Protein AF-A0AAJ7E4J7-F1 (afdb_monomer_lite)

Organism: Papilio xuthus (NCBI:txid66420)

InterPro domains:
  IPR011992 EF-hand domain pair [SSF47473] (7-220)
  IPR057428 EFHB, C-terminal EF-hand domain [PF25325] (150-221)

Sequence (228 aa):
MSTRFLPRFFNEFYLKLKYYDTEKSGWLPREVVYNYCASKLIRFDPSLIEPLLSKWEAFDGSNIDYKFFSHILNYKEAIEYFPRIPDLPPECIDFRTTYSEIMKTDQERDESRMAGIPSGRYFDLDYPITPNFYCKAFRTCLPQESDVQSCITPSIFTLMHVNHRDMYAKREPDVVRKVFKAAGEDFSDEKFNEIWEEAKKYHSQGWVCFETFRTALRKVSDAENSIS

Foldseek 3Di:
DDCCLPPVNLVVLLVVVVVVPPVNPLKDFPVVNQVSCVVSVHHDDCVPVVVVCVQVVQDPPTIGRSVVVSQVSPPVDDPPDDPPDCPDDPVPPPPDDPVRVVPDPPDDPPPPDDPDPPQACVVVDVDDDDPPPDDPCCVQQPGSPDDPCCVVDPDLCSVLSHDPVQQPDFDDLVSLVVSVVSVVDDDDPVRSVQLLQQLLVVDPRRTHGNVSSVVSVVVVVVVVVVVD

Radius of gyration: 34.55 Å; chains: 1; bounding box: 70×51×90 Å

Structure (mmCIF, N/CA/C/O backbone):
data_AF-A0AAJ7E4J7-F1
#
_entry.id   AF-A0AAJ7E4J7-F1
#
loop_
_atom_site.group_PDB
_atom_site.id
_atom_site.type_symbol
_atom_site.label_atom_id
_atom_site.label_alt_id
_atom_site.label_comp_id
_atom_site.label_asym_id
_atom_site.label_entity_id
_atom_site.label_seq_id
_atom_site.pdbx_PDB_ins_code
_atom_site.Cartn_x
_atom_site.Cartn_y
_atom_site.Cartn_z
_atom_site.occupancy
_atom_site.B_iso_or_equiv
_atom_site.auth_seq_id
_atom_site.auth_comp_id
_atom_site.auth_asym_id
_atom_site.auth_atom_id
_atom_site.pdbx_PDB_model_num
ATOM 1 N N . MET A 1 1 ? 33.418 -15.867 -28.263 1.00 51.69 1 MET A N 1
ATOM 2 C CA . MET A 1 1 ? 32.621 -15.084 -27.289 1.00 51.69 1 MET A CA 1
ATOM 3 C C . MET A 1 1 ? 31.825 -14.027 -28.036 1.00 51.69 1 MET A C 1
ATOM 5 O O . MET A 1 1 ? 32.338 -13.495 -29.013 1.00 51.69 1 MET A O 1
ATOM 9 N N . SER A 1 2 ? 30.589 -13.744 -27.621 1.00 57.50 2 SER A N 1
ATOM 10 C CA . SER A 1 2 ? 29.772 -12.687 -28.236 1.00 57.50 2 SER A CA 1
ATOM 11 C C . SER A 1 2 ? 30.431 -11.320 -28.021 1.00 57.50 2 SER A C 1
ATOM 13 O O . SER A 1 2 ? 30.653 -10.913 -26.884 1.00 57.50 2 SER A O 1
ATOM 15 N N . THR A 1 3 ? 30.736 -10.603 -29.102 1.00 6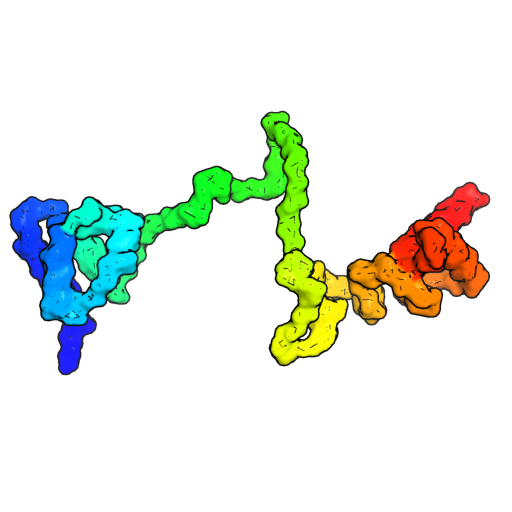4.12 3 THR A N 1
ATOM 16 C CA . THR A 1 3 ? 31.347 -9.261 -29.061 1.00 64.12 3 THR A CA 1
ATOM 17 C C . THR A 1 3 ? 30.364 -8.161 -28.642 1.00 64.12 3 THR A C 1
ATOM 19 O O . THR A 1 3 ? 30.772 -7.020 -28.451 1.00 64.12 3 THR A O 1
ATOM 22 N N . ARG A 1 4 ? 29.077 -8.495 -28.456 1.00 63.06 4 ARG A N 1
ATOM 23 C CA . ARG A 1 4 ? 27.973 -7.556 -28.167 1.00 63.06 4 ARG A CA 1
ATOM 24 C C . ARG A 1 4 ? 28.032 -6.914 -26.778 1.00 63.06 4 ARG A C 1
ATOM 26 O O . ARG A 1 4 ? 27.392 -5.900 -26.555 1.00 63.06 4 ARG A O 1
ATOM 33 N N . PHE A 1 5 ? 28.802 -7.493 -25.860 1.00 65.00 5 PHE A N 1
ATOM 34 C CA . PHE A 1 5 ? 28.983 -6.982 -24.495 1.00 65.00 5 PHE A CA 1
ATOM 35 C C . PHE A 1 5 ? 30.297 -6.203 -24.326 1.00 65.00 5 PHE A C 1
ATOM 37 O O . PHE A 1 5 ? 30.641 -5.750 -23.228 1.00 65.00 5 PHE A O 1
ATOM 44 N N . LEU A 1 6 ? 31.076 -6.065 -25.408 1.00 73.69 6 LEU A N 1
ATOM 45 C CA . LEU A 1 6 ? 32.323 -5.315 -25.367 1.00 73.69 6 LEU A CA 1
ATOM 46 C C . LEU A 1 6 ? 32.021 -3.813 -25.282 1.00 73.69 6 LEU A C 1
ATOM 48 O O . LEU A 1 6 ? 31.150 -3.334 -26.003 1.00 73.69 6 LEU A O 1
ATOM 52 N N . PRO A 1 7 ? 32.781 -3.036 -24.487 1.00 68.38 7 PRO A N 1
ATOM 53 C CA . PRO A 1 7 ? 32.611 -1.581 -24.406 1.00 68.38 7 PRO A CA 1
ATOM 54 C C . PRO A 1 7 ? 32.647 -0.878 -25.773 1.00 68.38 7 PRO A C 1
ATOM 56 O O . PRO A 1 7 ? 31.967 0.116 -25.988 1.00 68.38 7 PRO A O 1
ATOM 59 N N . ARG A 1 8 ? 33.423 -1.419 -26.724 1.00 80.94 8 ARG A N 1
ATOM 60 C CA . ARG A 1 8 ? 33.549 -0.864 -28.079 1.00 80.94 8 ARG A CA 1
ATOM 61 C C . ARG A 1 8 ? 32.286 -1.021 -28.924 1.00 80.94 8 ARG A C 1
ATOM 63 O O . ARG A 1 8 ? 32.097 -0.236 -29.843 1.00 80.94 8 ARG A O 1
ATOM 70 N N . PHE A 1 9 ? 31.425 -1.988 -28.604 1.00 85.62 9 PHE A N 1
ATOM 71 C CA . PHE A 1 9 ? 30.220 -2.266 -29.380 1.00 85.62 9 PHE A CA 1
ATOM 72 C C . PHE A 1 9 ? 29.287 -1.053 -29.437 1.00 85.62 9 PHE A C 1
ATOM 74 O O . PHE A 1 9 ? 28.861 -0.684 -30.525 1.00 85.62 9 PHE A O 1
ATOM 81 N N . PHE A 1 10 ? 29.017 -0.405 -28.300 1.00 83.88 10 PHE A N 1
ATOM 82 C CA . PHE A 1 10 ? 28.111 0.748 -28.236 1.00 83.88 10 PHE A CA 1
ATOM 83 C C . PHE A 1 10 ? 28.682 1.976 -28.956 1.00 83.88 10 PHE A C 1
ATOM 85 O O . PHE A 1 10 ? 27.964 2.632 -29.706 1.00 83.88 10 PHE A O 1
ATOM 92 N N . ASN A 1 11 ? 29.992 2.218 -28.839 1.00 85.69 11 ASN A N 1
ATOM 93 C CA . ASN A 1 11 ? 30.661 3.286 -29.587 1.00 85.69 11 ASN A CA 1
ATOM 94 C C . ASN A 1 11 ? 30.616 3.042 -31.102 1.00 85.69 11 ASN A C 1
ATOM 96 O O . ASN A 1 11 ? 30.287 3.946 -31.864 1.00 85.69 11 ASN A O 1
ATOM 100 N N . GLU A 1 12 ? 30.904 1.822 -31.559 1.00 87.69 12 GLU A N 1
ATOM 101 C CA . GLU A 1 12 ? 30.792 1.461 -32.978 1.00 87.69 12 GLU A CA 1
ATOM 102 C C . GLU A 1 12 ? 29.341 1.515 -33.474 1.00 87.69 12 GLU A C 1
ATOM 104 O O . GLU A 1 12 ? 29.084 1.903 -34.615 1.00 87.69 12 GLU A O 1
ATOM 109 N N . PHE A 1 13 ? 28.387 1.136 -32.623 1.00 88.50 13 PHE A N 1
ATOM 110 C CA . PHE A 1 13 ? 26.959 1.206 -32.902 1.00 88.50 13 PHE A CA 1
ATOM 111 C C . PHE A 1 13 ? 26.512 2.655 -33.122 1.00 88.50 13 PHE A C 1
ATOM 113 O O . PHE A 1 13 ? 25.936 2.951 -34.169 1.00 88.50 13 PHE A O 1
ATOM 120 N N . TYR A 1 14 ? 26.866 3.557 -32.206 1.00 89.25 14 TYR A N 1
ATOM 121 C CA . TYR A 1 14 ? 26.593 4.988 -32.316 1.00 89.25 14 TYR A CA 1
ATOM 122 C C . TYR A 1 14 ? 27.276 5.622 -33.536 1.00 89.25 14 TYR A C 1
ATOM 124 O O . TYR A 1 14 ? 26.628 6.332 -34.301 1.00 89.25 14 TYR A O 1
ATOM 132 N N . LEU A 1 15 ? 28.559 5.326 -33.783 1.00 89.31 15 LEU A N 1
ATOM 133 C CA . LEU A 1 15 ? 29.288 5.862 -34.941 1.00 89.31 15 LEU A CA 1
ATOM 134 C C . LEU A 1 15 ? 28.664 5.438 -36.275 1.00 89.31 15 LEU A C 1
ATOM 136 O O . LEU A 1 15 ? 28.657 6.222 -37.223 1.00 89.31 15 LEU A O 1
ATOM 140 N N . LYS A 1 16 ? 28.126 4.217 -36.356 1.0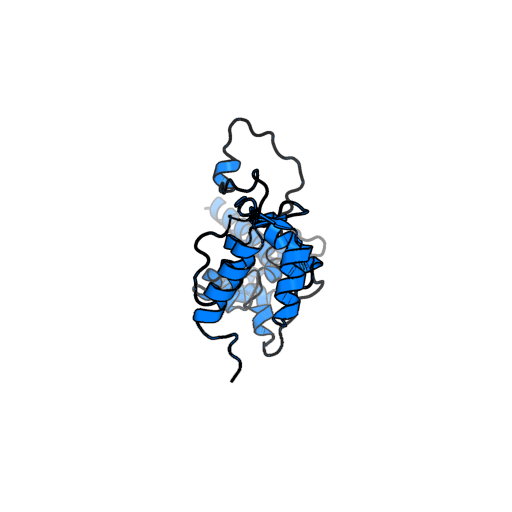0 89.81 16 LYS A N 1
ATOM 141 C CA . LYS A 1 16 ? 27.418 3.753 -37.553 1.00 89.81 16 LYS A CA 1
ATOM 142 C C . LYS A 1 16 ? 26.058 4.416 -37.727 1.00 89.81 16 LYS A C 1
ATOM 144 O O . LYS A 1 16 ? 25.727 4.758 -38.854 1.00 89.81 16 LYS A O 1
ATOM 149 N N . LEU A 1 17 ? 25.300 4.642 -36.654 1.00 88.81 17 LEU A N 1
ATOM 150 C CA . LEU A 1 17 ? 24.065 5.430 -36.736 1.00 88.81 17 LEU A CA 1
ATOM 151 C C . LEU A 1 17 ? 24.366 6.867 -37.176 1.00 88.81 17 LEU A C 1
ATOM 153 O O . LEU A 1 17 ? 23.776 7.351 -38.134 1.00 88.81 17 LEU A O 1
ATOM 157 N N . LYS A 1 18 ? 25.399 7.485 -36.602 1.00 90.31 18 LYS A N 1
ATOM 158 C CA . LYS A 1 18 ? 25.888 8.804 -37.016 1.00 90.31 18 LYS A CA 1
ATOM 159 C C . LYS A 1 18 ? 26.319 8.866 -38.488 1.00 90.31 18 LYS A C 1
ATOM 161 O O . LYS A 1 18 ? 26.228 9.921 -39.099 1.00 90.31 18 LYS A O 1
ATOM 166 N N . TYR A 1 19 ? 26.798 7.764 -39.066 1.00 90.00 19 TYR A N 1
ATOM 167 C CA . TYR A 1 19 ? 27.130 7.703 -40.493 1.00 90.00 19 TYR A CA 1
ATOM 168 C C . TYR A 1 19 ? 25.885 7.747 -41.394 1.00 90.00 19 TYR A C 1
ATOM 170 O O . TYR A 1 19 ? 25.944 8.330 -42.472 1.00 90.00 19 TYR A O 1
ATOM 178 N N . TYR A 1 20 ? 24.768 7.156 -40.957 1.00 87.25 20 TYR A N 1
ATOM 179 C CA . TYR A 1 20 ? 23.497 7.234 -41.685 1.00 87.25 20 TYR A CA 1
ATOM 180 C C . TYR A 1 20 ? 22.844 8.620 -41.596 1.00 87.25 20 TYR A C 1
ATOM 182 O O . TYR A 1 20 ? 22.039 8.964 -42.455 1.00 87.25 20 TYR A O 1
ATOM 190 N N . ASP A 1 21 ? 23.211 9.423 -40.595 1.00 89.06 21 ASP A N 1
ATOM 191 C CA . ASP A 1 21 ? 22.760 10.806 -40.434 1.00 89.06 21 ASP A CA 1
ATOM 192 C C . ASP A 1 21 ? 23.606 11.754 -41.303 1.00 89.06 21 ASP A C 1
ATOM 194 O O . ASP A 1 21 ? 24.522 12.438 -40.836 1.00 89.06 21 ASP A O 1
ATOM 198 N N . THR A 1 22 ? 23.317 11.777 -42.607 1.00 85.50 22 THR A N 1
ATOM 199 C CA . THR A 1 22 ? 24.002 12.655 -43.572 1.00 85.50 22 THR A CA 1
ATOM 200 C C . THR A 1 22 ? 23.732 14.136 -43.317 1.00 85.50 22 THR A C 1
ATOM 202 O O . THR A 1 22 ? 24.575 14.979 -43.627 1.00 85.50 22 THR A O 1
ATOM 205 N N . GLU A 1 23 ? 22.574 14.450 -42.738 1.00 84.81 23 GLU A N 1
ATOM 206 C CA . GLU A 1 23 ? 22.099 15.813 -42.479 1.00 84.81 23 GLU A CA 1
ATOM 207 C C . GLU A 1 23 ? 22.571 16.357 -41.122 1.00 84.81 23 GLU A C 1
ATOM 209 O O . GLU A 1 23 ? 22.474 17.558 -40.875 1.00 84.81 23 GLU A O 1
ATOM 214 N N . LYS A 1 24 ? 23.147 15.498 -40.266 1.00 82.56 24 LYS A N 1
ATOM 215 C CA . LYS A 1 24 ? 23.562 15.810 -38.887 1.00 82.56 24 LYS A CA 1
ATOM 216 C C . LYS A 1 24 ? 22.417 16.374 -38.046 1.00 82.56 24 LYS A C 1
ATOM 218 O O . LYS A 1 24 ? 22.640 17.224 -37.183 1.00 82.56 24 LYS A O 1
ATOM 223 N N . SER A 1 25 ? 21.203 15.910 -38.312 1.00 82.50 25 SER A N 1
ATOM 224 C CA . SER A 1 25 ? 20.002 16.367 -37.617 1.00 82.50 25 SER A CA 1
ATOM 225 C C . SER A 1 25 ? 19.941 15.837 -36.181 1.00 82.50 25 SER A C 1
ATOM 227 O O . SER A 1 25 ? 19.293 16.447 -35.335 1.00 82.50 25 SER A O 1
ATOM 229 N N . GLY A 1 26 ? 20.636 14.728 -35.884 1.00 85.44 26 GLY A N 1
ATOM 230 C CA . GLY A 1 26 ? 20.493 14.000 -34.619 1.00 85.44 26 GLY A CA 1
ATOM 231 C C . GLY A 1 26 ? 19.335 12.994 -34.621 1.00 85.44 26 GLY A C 1
ATOM 232 O O . GLY A 1 26 ? 19.192 12.225 -33.673 1.00 85.44 26 GLY A O 1
ATOM 233 N N . TRP A 1 27 ? 18.561 12.938 -35.706 1.00 91.12 27 TRP A N 1
ATOM 234 C CA . TRP A 1 27 ? 17.367 12.114 -35.843 1.00 91.12 27 TRP A CA 1
ATOM 235 C C . TRP A 1 27 ? 17.500 11.167 -37.031 1.00 91.12 27 TRP A C 1
ATOM 237 O O . TRP A 1 27 ? 18.041 11.526 -38.075 1.00 91.12 27 TRP A O 1
ATOM 247 N N . LEU A 1 28 ? 17.003 9.940 -36.882 1.00 92.19 28 LEU A N 1
ATOM 248 C CA . LEU A 1 28 ? 16.993 8.949 -37.957 1.00 92.19 28 LEU A CA 1
ATOM 249 C C . LEU A 1 28 ? 15.613 8.312 -38.115 1.00 92.19 28 LEU A C 1
ATOM 251 O O . LEU A 1 28 ? 14.959 8.053 -37.104 1.00 92.19 28 LEU A O 1
ATOM 255 N N . PRO A 1 29 ? 15.195 7.969 -39.347 1.00 92.69 29 PRO A N 1
ATOM 256 C CA . PRO A 1 29 ? 13.962 7.221 -39.566 1.00 92.69 29 PRO A CA 1
ATOM 257 C C . PRO A 1 29 ? 13.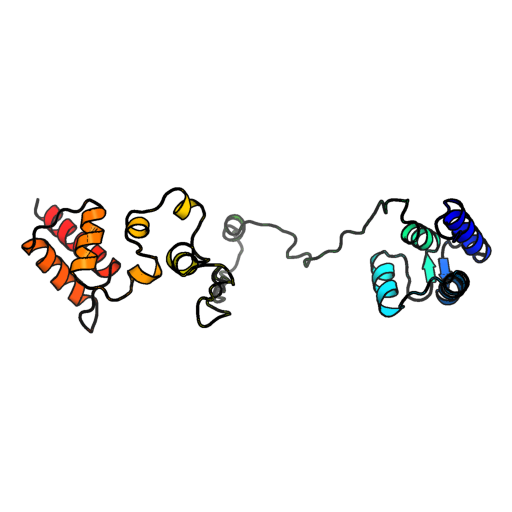973 5.894 -38.805 1.00 92.69 29 PRO A C 1
ATOM 259 O O . PRO A 1 29 ? 14.987 5.177 -38.793 1.00 92.69 29 PRO A O 1
ATOM 262 N N . ARG A 1 30 ? 12.842 5.538 -38.186 1.00 90.00 30 ARG A N 1
ATOM 263 C CA . ARG A 1 30 ? 12.734 4.330 -37.350 1.00 90.00 30 ARG A CA 1
ATOM 264 C C . ARG A 1 30 ? 13.106 3.051 -38.098 1.00 90.00 30 ARG A C 1
ATOM 266 O O . ARG A 1 30 ? 13.717 2.153 -37.524 1.00 90.00 30 ARG A O 1
ATOM 273 N N . GLU A 1 31 ? 12.812 2.981 -39.393 1.00 90.31 31 GLU A N 1
ATOM 274 C CA . GLU A 1 31 ? 13.088 1.827 -40.243 1.00 90.31 31 GLU A CA 1
ATOM 275 C C . GLU A 1 31 ? 14.597 1.597 -40.359 1.00 90.31 31 GLU A C 1
ATOM 277 O O . GLU A 1 31 ? 15.063 0.462 -40.270 1.00 90.31 31 GLU A O 1
ATOM 282 N N . VAL A 1 32 ? 15.383 2.669 -40.495 1.00 90.69 32 VAL A N 1
ATOM 283 C CA . VAL A 1 32 ? 16.849 2.599 -40.585 1.00 90.69 32 VAL A CA 1
ATOM 284 C C . VAL A 1 32 ? 17.436 2.101 -39.265 1.00 90.69 32 VAL A C 1
ATOM 286 O O . VAL A 1 32 ? 18.271 1.190 -39.260 1.00 90.69 32 VAL A O 1
ATOM 289 N N . VAL A 1 33 ? 16.959 2.644 -38.141 1.00 89.56 33 VAL A N 1
ATOM 290 C CA . VAL A 1 33 ? 17.415 2.257 -36.798 1.00 89.56 33 VAL A CA 1
ATOM 291 C C . VAL A 1 33 ? 17.058 0.799 -36.502 1.00 89.56 33 VAL A C 1
ATOM 293 O O . VAL A 1 33 ? 17.927 0.028 -36.088 1.00 89.56 33 VAL A O 1
ATOM 296 N N . TYR A 1 34 ? 15.820 0.377 -36.765 1.00 90.12 34 TYR A N 1
ATOM 297 C CA . TYR A 1 34 ? 15.367 -0.993 -36.513 1.00 90.12 34 TYR A CA 1
ATOM 298 C C . TYR A 1 34 ? 16.018 -2.016 -37.441 1.00 90.12 34 TYR A C 1
ATOM 300 O O . TYR A 1 34 ? 16.438 -3.073 -36.966 1.00 90.12 34 TYR A O 1
ATOM 308 N N . ASN A 1 35 ? 16.206 -1.701 -38.725 1.00 90.31 35 ASN A N 1
ATOM 309 C CA . ASN A 1 35 ? 16.943 -2.570 -39.646 1.00 90.31 35 ASN A CA 1
ATOM 310 C C . ASN A 1 35 ? 18.399 -2.747 -39.199 1.00 90.31 35 ASN A C 1
ATOM 312 O O . ASN A 1 35 ? 18.941 -3.858 -39.223 1.00 90.31 35 ASN A O 1
ATOM 316 N N . TYR A 1 36 ? 19.034 -1.672 -38.723 1.00 89.56 36 TYR A N 1
ATOM 317 C CA . TYR A 1 36 ? 20.385 -1.756 -38.184 1.00 89.56 36 TYR A CA 1
ATOM 318 C C . TYR A 1 36 ? 20.439 -2.574 -36.884 1.00 89.56 36 TYR A C 1
ATOM 320 O O . TYR A 1 36 ? 21.316 -3.432 -36.740 1.00 89.56 36 TYR A O 1
ATOM 328 N N . CYS A 1 37 ? 19.473 -2.406 -35.979 1.00 88.94 37 CYS A N 1
ATOM 329 C CA . CYS A 1 37 ? 19.335 -3.241 -34.782 1.00 88.94 37 CYS A CA 1
ATOM 330 C C . CYS A 1 37 ? 19.159 -4.723 -35.140 1.00 88.94 37 CYS A C 1
ATOM 332 O O . CYS A 1 37 ? 19.875 -5.578 -34.608 1.00 88.94 37 CYS A O 1
ATOM 334 N N . ALA A 1 38 ? 18.301 -5.028 -36.118 1.00 88.25 38 ALA A N 1
ATOM 335 C CA . ALA A 1 38 ? 18.073 -6.382 -36.608 1.00 88.25 38 ALA A CA 1
ATOM 336 C C . ALA A 1 38 ? 19.355 -7.007 -37.185 1.00 88.25 38 ALA A C 1
ATOM 338 O O . ALA A 1 38 ? 19.644 -8.171 -36.899 1.00 88.25 38 ALA A O 1
ATOM 339 N N . SER A 1 39 ? 20.184 -6.226 -37.896 1.00 87.94 39 SER A N 1
ATOM 340 C CA . SER A 1 39 ? 21.504 -6.669 -38.385 1.00 87.94 39 SER A CA 1
ATOM 341 C C . SER A 1 39 ? 22.461 -7.072 -37.252 1.00 87.94 39 SER A C 1
ATOM 343 O O . SER A 1 39 ? 23.337 -7.920 -37.427 1.00 87.94 39 SER A O 1
ATOM 345 N N . LYS A 1 40 ? 22.279 -6.487 -36.061 1.00 84.88 40 LYS A N 1
ATOM 346 C CA . LYS A 1 40 ? 23.024 -6.807 -34.836 1.00 84.88 40 LYS A CA 1
ATOM 347 C C . LYS A 1 40 ? 22.335 -7.855 -33.963 1.00 84.88 40 LYS A C 1
ATOM 349 O O . LYS A 1 40 ? 22.842 -8.157 -32.882 1.00 84.88 40 LYS A O 1
ATOM 354 N N . LEU A 1 41 ? 21.251 -8.459 -34.459 1.00 84.50 41 LEU A N 1
ATOM 355 C CA . LEU A 1 41 ? 20.411 -9.430 -33.755 1.00 84.50 41 LEU A CA 1
ATOM 356 C C . LEU A 1 41 ? 19.768 -8.853 -32.488 1.00 84.50 41 LEU A C 1
ATOM 358 O O . LEU A 1 41 ? 19.540 -9.572 -31.518 1.00 84.50 41 LEU A O 1
ATOM 362 N N . ILE A 1 42 ? 19.471 -7.555 -32.515 1.00 85.31 42 ILE A N 1
ATOM 363 C CA . ILE A 1 42 ? 18.682 -6.862 -31.505 1.00 85.31 42 ILE A CA 1
ATOM 364 C C . ILE A 1 42 ? 17.290 -6.655 -32.104 1.00 85.31 42 ILE A C 1
ATOM 366 O O . ILE A 1 42 ? 17.146 -5.999 -33.135 1.00 85.31 42 ILE A O 1
ATOM 370 N N . ARG A 1 43 ? 16.274 -7.267 -31.496 1.00 84.62 43 ARG A N 1
ATOM 371 C CA . ARG A 1 43 ? 14.880 -7.162 -31.935 1.00 84.62 43 ARG A CA 1
ATOM 372 C C . ARG A 1 43 ? 14.068 -6.503 -30.834 1.00 84.62 43 ARG A C 1
ATOM 374 O O . ARG A 1 43 ? 14.172 -6.910 -29.681 1.00 84.62 43 ARG A O 1
ATOM 381 N N . PHE A 1 44 ? 13.265 -5.525 -31.219 1.00 82.19 44 PHE A N 1
ATOM 382 C CA . PHE A 1 44 ? 12.316 -4.855 -30.344 1.00 82.19 44 PHE A CA 1
ATOM 383 C C . PHE A 1 44 ? 10.913 -5.128 -30.851 1.00 82.19 44 PHE A C 1
ATOM 385 O O . PHE A 1 44 ? 10.714 -5.287 -32.055 1.00 82.19 44 PHE A O 1
ATOM 392 N N . ASP A 1 45 ? 9.965 -5.167 -29.926 1.00 86.75 45 ASP A N 1
ATOM 393 C CA . ASP A 1 45 ? 8.559 -5.058 -30.269 1.00 86.75 45 ASP A CA 1
ATOM 394 C C . ASP A 1 45 ? 8.209 -3.563 -30.386 1.00 86.75 45 ASP A C 1
ATOM 396 O O . ASP A 1 45 ? 8.327 -2.849 -29.378 1.00 86.75 45 ASP A O 1
ATOM 400 N N . PRO A 1 46 ? 7.833 -3.055 -31.579 1.00 86.19 46 PRO A N 1
ATOM 401 C CA . PRO A 1 46 ? 7.475 -1.651 -31.766 1.00 86.19 46 PRO A CA 1
ATOM 402 C C . PRO A 1 46 ? 6.395 -1.186 -30.786 1.00 86.19 46 PRO A C 1
ATOM 404 O O . PRO A 1 46 ? 6.498 -0.086 -30.249 1.00 86.19 46 PRO A O 1
ATOM 407 N N . SER A 1 47 ? 5.427 -2.050 -30.447 1.00 88.50 47 SER A N 1
ATOM 408 C CA . SER A 1 47 ? 4.335 -1.686 -29.537 1.00 88.50 47 SER A CA 1
ATOM 409 C C . SER A 1 47 ? 4.793 -1.406 -28.105 1.00 88.50 47 SER A C 1
ATOM 411 O O . SER A 1 47 ? 4.064 -0.768 -27.351 1.00 88.50 47 SER A O 1
ATOM 413 N N . LEU A 1 48 ? 5.975 -1.890 -27.711 1.00 86.38 48 LEU A N 1
ATOM 414 C CA . LEU A 1 48 ? 6.536 -1.671 -26.376 1.00 86.38 48 LEU A CA 1
ATOM 415 C C . LEU A 1 48 ? 7.534 -0.513 -26.355 1.00 86.38 48 LEU A C 1
ATOM 417 O O . LEU A 1 48 ? 7.553 0.259 -25.398 1.00 86.38 48 LEU A O 1
ATOM 421 N N . ILE A 1 49 ? 8.369 -0.389 -27.391 1.00 87.50 49 ILE A N 1
ATOM 422 C CA . ILE A 1 49 ? 9.455 0.598 -27.406 1.00 87.50 49 ILE A CA 1
ATOM 423 C C . ILE A 1 49 ? 8.993 1.980 -27.887 1.00 87.50 49 ILE A C 1
ATOM 425 O O . ILE A 1 49 ? 9.457 2.983 -27.352 1.00 87.50 49 ILE A O 1
ATOM 429 N N . GLU A 1 50 ? 8.065 2.063 -28.847 1.00 88.88 50 GLU A N 1
ATOM 430 C CA . GLU A 1 50 ? 7.608 3.344 -29.409 1.00 88.88 50 GLU A CA 1
ATOM 431 C C . GLU A 1 50 ? 6.875 4.228 -28.378 1.00 88.88 50 GLU A C 1
ATOM 433 O O . GLU A 1 50 ? 7.237 5.403 -28.268 1.00 88.88 50 GLU A O 1
ATOM 438 N N . PRO A 1 51 ? 5.931 3.720 -27.549 1.00 88.69 51 PRO A N 1
ATOM 439 C CA . PRO A 1 51 ? 5.289 4.538 -26.511 1.00 88.69 51 PRO A CA 1
ATOM 440 C C . PRO A 1 51 ? 6.290 5.063 -25.482 1.00 88.69 51 PRO A C 1
ATOM 442 O O . PRO A 1 51 ? 6.137 6.147 -24.922 1.00 88.69 51 PRO A O 1
ATOM 445 N N . LEU A 1 52 ? 7.328 4.269 -25.236 1.00 85.88 52 LEU A N 1
ATOM 446 C CA . LEU A 1 52 ? 8.336 4.539 -24.237 1.00 85.88 52 LEU A CA 1
ATOM 447 C C . LEU A 1 52 ? 9.314 5.622 -24.728 1.00 85.88 52 LEU A C 1
ATOM 449 O O . LEU A 1 52 ? 9.584 6.574 -24.001 1.00 85.88 52 LEU A O 1
ATOM 453 N N . LEU A 1 53 ? 9.752 5.544 -25.990 1.00 86.75 53 LEU A N 1
ATOM 454 C CA . LEU A 1 53 ? 10.542 6.597 -26.637 1.00 86.75 53 LEU A CA 1
ATOM 455 C C . LEU A 1 53 ? 9.745 7.893 -26.829 1.00 86.75 53 LEU A C 1
ATOM 457 O O . LEU A 1 53 ? 10.304 8.972 -26.656 1.00 86.75 53 LEU A O 1
ATOM 461 N N . SER A 1 54 ? 8.447 7.797 -27.137 1.00 88.19 54 SER A N 1
ATOM 462 C CA . SER A 1 54 ? 7.563 8.965 -27.247 1.00 88.19 54 SER A CA 1
ATOM 463 C C . SER A 1 54 ? 7.465 9.712 -25.915 1.00 88.19 54 SER A C 1
ATOM 465 O O . SER A 1 54 ? 7.595 10.933 -25.876 1.00 88.19 54 SER A O 1
ATOM 467 N N . LYS A 1 55 ? 7.343 8.981 -24.800 1.00 84.31 55 LYS A N 1
ATOM 468 C CA . LYS A 1 55 ? 7.325 9.562 -23.450 1.00 84.31 55 LYS A CA 1
ATOM 469 C C . LYS A 1 55 ? 8.648 10.218 -23.046 1.00 84.31 55 LYS A C 1
ATOM 471 O O . LYS A 1 55 ? 8.662 11.078 -22.173 1.00 84.31 55 LYS A O 1
ATOM 476 N N . TRP A 1 56 ? 9.750 9.788 -23.651 1.00 83.19 56 TRP A N 1
ATOM 477 C CA . TRP A 1 56 ? 11.082 10.351 -23.447 1.00 83.19 56 TRP A CA 1
ATOM 478 C C . TRP A 1 56 ? 11.439 11.461 -24.435 1.00 83.19 56 TRP A C 1
ATOM 480 O O . TRP A 1 56 ? 12.593 11.872 -24.465 1.00 83.19 56 TRP A O 1
ATOM 490 N N . GLU A 1 57 ? 10.479 11.920 -25.245 1.00 85.06 57 GLU A N 1
ATOM 491 C CA . GLU A 1 57 ? 10.701 12.927 -26.292 1.00 85.06 57 GLU A CA 1
ATOM 492 C C . GLU A 1 57 ? 11.798 12.513 -27.295 1.00 85.06 57 GLU A C 1
ATOM 494 O O . GLU A 1 57 ? 12.369 13.340 -27.994 1.00 85.06 57 GLU A O 1
ATOM 499 N N . ALA A 1 58 ? 12.082 11.209 -27.392 1.00 86.19 58 ALA A N 1
ATOM 500 C CA . ALA A 1 58 ? 13.109 10.627 -28.255 1.00 86.19 58 ALA A CA 1
ATOM 501 C C . ALA A 1 58 ? 12.521 9.992 -29.526 1.00 86.19 58 ALA A C 1
ATOM 503 O O . ALA A 1 58 ? 13.234 9.332 -30.287 1.00 86.19 58 ALA A O 1
ATOM 504 N N . PHE A 1 59 ? 11.211 10.151 -29.739 1.00 89.19 59 PHE A N 1
ATOM 505 C CA . PHE A 1 59 ? 10.494 9.656 -30.906 1.00 89.19 59 PHE A CA 1
ATOM 506 C C . PHE A 1 59 ? 9.362 10.602 -31.305 1.00 89.19 59 PHE A C 1
ATOM 508 O O . PHE A 1 59 ? 8.439 10.835 -30.526 1.00 89.19 59 PHE A O 1
ATOM 515 N N . ASP A 1 60 ? 9.418 11.077 -32.547 1.00 85.12 60 ASP A N 1
ATOM 516 C CA . ASP A 1 60 ? 8.458 12.017 -33.146 1.00 85.12 60 ASP A CA 1
ATOM 517 C C . ASP A 1 60 ? 7.442 11.297 -34.062 1.00 85.12 60 ASP A C 1
ATOM 519 O O . ASP A 1 60 ? 7.006 11.793 -35.097 1.00 85.12 60 ASP A O 1
ATOM 523 N N . GLY A 1 61 ? 7.151 10.022 -33.780 1.00 84.06 61 GLY A N 1
ATOM 524 C CA . GLY A 1 61 ? 6.256 9.183 -34.593 1.00 84.06 61 GLY A CA 1
ATOM 525 C C . GLY A 1 61 ? 6.874 8.623 -35.883 1.00 84.06 61 GLY A C 1
ATOM 526 O O . GLY A 1 61 ? 6.467 7.555 -36.338 1.00 84.06 61 GLY A O 1
ATOM 527 N N . SER A 1 62 ? 7.876 9.297 -36.456 1.00 88.81 62 SER A N 1
ATOM 528 C CA . SER A 1 62 ? 8.595 8.838 -37.664 1.00 88.81 62 SER A CA 1
ATOM 529 C C . SER A 1 62 ? 10.099 8.680 -37.443 1.00 88.81 62 SER A C 1
ATOM 531 O O . SER A 1 62 ? 10.702 7.705 -37.900 1.00 88.81 62 SER A O 1
ATOM 533 N N . ASN A 1 63 ? 10.701 9.611 -36.702 1.00 91.81 63 ASN A N 1
ATOM 534 C CA . ASN A 1 63 ? 12.139 9.655 -36.467 1.00 91.81 63 ASN A CA 1
ATOM 535 C C . ASN A 1 63 ? 12.472 9.394 -34.997 1.00 91.81 63 ASN A C 1
ATOM 537 O O . ASN A 1 63 ? 11.721 9.783 -34.104 1.00 91.81 63 ASN A O 1
ATOM 541 N N . ILE A 1 64 ? 13.617 8.756 -34.762 1.00 90.56 64 ILE A N 1
ATOM 542 C CA . ILE A 1 64 ? 14.164 8.409 -33.449 1.00 90.56 64 ILE A CA 1
ATOM 543 C C . ILE A 1 64 ? 15.444 9.218 -33.213 1.00 90.56 64 ILE A C 1
ATOM 545 O O . ILE A 1 64 ? 16.307 9.274 -34.096 1.00 90.56 64 ILE A O 1
ATOM 549 N N . ASP A 1 65 ? 15.601 9.776 -32.011 1.00 91.19 65 ASP A N 1
ATOM 550 C CA . ASP A 1 65 ? 16.885 10.308 -31.545 1.00 91.19 65 ASP A CA 1
ATOM 551 C C . ASP A 1 65 ? 17.853 9.138 -31.324 1.00 91.19 65 ASP A C 1
ATOM 553 O O . ASP A 1 65 ? 17.763 8.372 -30.356 1.00 91.19 65 ASP A O 1
ATOM 557 N N . TYR A 1 66 ? 18.802 8.982 -32.246 1.00 89.69 66 TYR A N 1
ATOM 558 C CA . TYR A 1 66 ? 19.729 7.857 -32.219 1.00 89.69 66 TYR A CA 1
ATOM 559 C C . TYR A 1 66 ? 20.788 7.976 -31.121 1.00 89.69 66 TYR A C 1
ATOM 561 O O . TYR A 1 66 ? 21.350 6.955 -30.712 1.00 89.69 66 TYR A O 1
ATOM 569 N N . LYS A 1 67 ? 21.086 9.192 -30.645 1.00 88.56 67 LYS A N 1
ATOM 570 C CA . LYS A 1 67 ? 22.038 9.406 -29.556 1.00 88.56 67 LYS A CA 1
ATOM 571 C C . LYS A 1 67 ? 21.420 8.892 -28.267 1.00 88.56 67 LYS A C 1
ATOM 573 O O . LYS A 1 67 ? 22.006 8.015 -27.629 1.00 88.56 67 LYS A O 1
ATOM 578 N N . PHE A 1 68 ? 20.216 9.356 -27.939 1.00 87.88 68 PHE A N 1
ATOM 579 C CA . PHE A 1 68 ? 19.490 8.886 -26.763 1.00 87.88 68 PHE A CA 1
ATOM 580 C C . PHE A 1 68 ? 19.186 7.384 -26.846 1.00 87.88 68 PHE A C 1
ATOM 582 O O . PHE A 1 68 ? 19.448 6.643 -25.899 1.00 87.88 68 PHE A O 1
ATOM 589 N N . PHE A 1 69 ? 18.766 6.895 -28.017 1.00 88.50 69 PHE A N 1
ATOM 590 C CA . PHE A 1 69 ? 18.549 5.466 -28.251 1.00 88.50 69 PHE A CA 1
ATOM 591 C C . PHE A 1 69 ? 19.811 4.624 -28.002 1.00 88.50 69 PHE A C 1
ATOM 593 O O . PHE A 1 69 ? 19.742 3.565 -27.380 1.00 88.50 69 PHE A O 1
ATOM 600 N N . SER A 1 70 ? 20.986 5.095 -28.435 1.00 88.25 70 SER A N 1
ATOM 601 C CA . SER A 1 70 ? 22.248 4.390 -28.182 1.00 88.25 70 SER A CA 1
ATOM 602 C C . SER A 1 70 ? 22.627 4.349 -26.697 1.00 88.25 70 SER A C 1
ATOM 604 O O . SER A 1 70 ? 23.136 3.323 -26.241 1.00 88.25 70 SER A O 1
ATOM 606 N N . HIS A 1 71 ? 22.314 5.407 -25.939 1.00 87.06 71 HIS A N 1
ATOM 607 C CA . HIS A 1 71 ? 22.502 5.444 -24.488 1.00 87.06 71 HIS A CA 1
ATOM 608 C C . HIS A 1 71 ? 21.559 4.472 -23.765 1.00 87.06 71 HIS A C 1
ATOM 610 O O . HIS A 1 71 ? 22.020 3.732 -22.904 1.00 87.06 71 HIS A O 1
ATOM 616 N N . ILE A 1 72 ? 20.280 4.379 -24.163 1.00 85.31 72 ILE A N 1
ATOM 617 C CA . ILE A 1 72 ? 19.321 3.413 -23.584 1.00 85.31 72 ILE A CA 1
ATOM 618 C C . ILE A 1 72 ? 19.817 1.969 -23.724 1.00 85.31 72 ILE A C 1
ATOM 620 O O . ILE A 1 72 ? 19.654 1.151 -22.820 1.00 85.31 72 ILE A O 1
ATOM 624 N N . LEU A 1 73 ? 20.422 1.632 -24.865 1.00 84.62 73 LEU A N 1
ATOM 625 C CA . LEU A 1 73 ? 20.954 0.288 -25.095 1.00 84.62 73 LEU A CA 1
ATOM 626 C C . LEU A 1 73 ? 22.230 0.008 -24.298 1.00 84.62 73 LEU A C 1
ATOM 628 O O . LEU A 1 73 ? 22.556 -1.158 -24.045 1.00 84.62 73 LEU A O 1
ATOM 632 N N . ASN A 1 74 ? 22.961 1.051 -23.911 1.00 86.12 74 ASN A N 1
ATOM 633 C CA . ASN A 1 74 ? 24.208 0.928 -23.182 1.00 86.12 74 ASN A CA 1
ATOM 634 C C . ASN A 1 74 ? 23.958 0.740 -21.681 1.00 86.12 74 ASN A C 1
ATOM 636 O O . ASN A 1 74 ? 24.017 1.676 -20.896 1.00 86.12 74 ASN A O 1
ATOM 640 N N . TYR A 1 75 ? 23.790 -0.512 -21.261 1.00 79.56 75 TYR A N 1
ATOM 641 C CA . TYR A 1 75 ? 23.592 -0.890 -19.854 1.00 79.56 75 TYR A CA 1
ATOM 642 C C . TYR A 1 75 ? 24.717 -0.467 -18.886 1.00 79.56 75 TYR A C 1
ATOM 644 O O . TYR A 1 75 ? 24.576 -0.644 -17.677 1.00 79.56 75 TYR A O 1
ATOM 652 N N . LYS A 1 76 ? 25.871 -0.005 -19.391 1.00 80.25 76 LYS A N 1
ATOM 653 C CA . LYS A 1 76 ? 26.989 0.464 -18.556 1.00 80.25 76 LYS A CA 1
ATOM 654 C C . LYS A 1 76 ? 26.863 1.927 -18.167 1.00 80.25 76 LYS A C 1
ATOM 656 O O . LYS A 1 76 ? 27.484 2.335 -17.190 1.00 80.25 76 LYS A O 1
ATOM 661 N N . GLU A 1 77 ? 26.127 2.702 -18.949 1.00 79.69 77 GLU A N 1
ATOM 662 C CA . GLU A 1 77 ? 25.883 4.107 -18.672 1.00 79.69 77 GLU A CA 1
ATOM 663 C C . GLU A 1 77 ? 24.561 4.229 -17.923 1.00 79.69 77 GLU A C 1
ATOM 665 O O . GLU A 1 77 ? 23.561 3.603 -18.274 1.00 79.69 77 GLU A O 1
ATOM 670 N N . ALA A 1 78 ? 24.572 5.007 -16.845 1.00 74.00 78 ALA A N 1
ATOM 671 C CA . ALA A 1 78 ? 23.342 5.345 -16.159 1.00 74.00 78 ALA A CA 1
ATOM 672 C C . ALA A 1 78 ? 22.558 6.334 -17.026 1.00 74.00 78 ALA A C 1
ATOM 674 O O . ALA A 1 78 ? 23.121 7.289 -17.560 1.00 74.00 78 ALA A O 1
ATOM 675 N N . ILE A 1 79 ? 21.252 6.118 -17.144 1.00 73.81 79 ILE A N 1
ATOM 676 C CA . ILE A 1 79 ? 20.353 7.100 -17.745 1.00 73.81 79 ILE A CA 1
ATOM 677 C C . ILE A 1 79 ? 20.216 8.240 -16.729 1.00 73.81 79 ILE A C 1
ATOM 679 O O . ILE A 1 79 ? 19.594 8.067 -15.684 1.00 73.81 79 ILE A O 1
ATOM 683 N N . GLU A 1 80 ? 20.852 9.381 -17.003 1.00 67.31 80 GLU A N 1
ATOM 684 C CA . GLU A 1 80 ? 20.915 10.514 -16.066 1.00 67.31 80 GLU A CA 1
ATOM 685 C C . GLU A 1 80 ? 19.563 11.219 -15.886 1.00 67.31 80 GLU A C 1
ATOM 687 O O . GLU A 1 80 ? 19.298 11.790 -14.829 1.00 67.31 80 GLU A O 1
ATOM 692 N N . TYR A 1 81 ? 18.690 11.161 -16.897 1.00 65.56 81 TYR A N 1
ATOM 693 C CA . TYR A 1 81 ? 17.403 11.845 -16.885 1.00 65.56 81 TYR A CA 1
ATOM 694 C C . TYR A 1 81 ? 16.273 10.905 -17.303 1.00 65.56 81 TYR A C 1
ATOM 696 O O . TYR A 1 81 ? 16.162 10.514 -18.464 1.00 65.56 81 TYR A O 1
ATOM 704 N N . PHE A 1 82 ? 15.409 10.575 -16.346 1.00 65.31 82 PHE A N 1
ATOM 705 C CA . PHE A 1 82 ? 14.063 10.101 -16.637 1.00 65.31 82 PHE A CA 1
ATOM 706 C C . PHE A 1 82 ? 13.126 11.301 -16.505 1.00 65.31 82 PHE A C 1
ATOM 708 O O . PHE A 1 82 ? 13.079 11.891 -15.419 1.00 65.31 82 PHE A O 1
ATOM 715 N N . PRO A 1 83 ? 12.366 11.676 -17.550 1.00 66.69 83 PRO A N 1
ATOM 716 C CA . PRO A 1 83 ? 11.317 12.665 -17.372 1.00 66.69 83 PRO A CA 1
ATOM 717 C C . PRO A 1 83 ? 10.359 12.144 -16.304 1.00 66.69 83 PRO A C 1
ATOM 719 O O . PRO A 1 83 ? 9.960 10.973 -16.319 1.00 66.69 83 PRO A O 1
ATOM 722 N N . ARG A 1 84 ? 10.037 13.004 -15.334 1.00 65.69 84 ARG A N 1
ATOM 723 C CA . ARG A 1 84 ? 9.113 12.651 -14.260 1.00 65.69 84 ARG A CA 1
ATOM 724 C C . ARG A 1 84 ? 7.780 12.328 -14.909 1.00 65.69 84 ARG A C 1
ATOM 726 O O . ARG A 1 84 ? 7.129 13.211 -15.456 1.00 65.69 84 ARG A O 1
ATOM 733 N N . ILE A 1 85 ? 7.395 11.061 -14.858 1.00 68.81 85 ILE A N 1
ATOM 734 C CA . ILE A 1 85 ? 6.080 10.638 -15.303 1.00 68.81 85 ILE A CA 1
ATOM 735 C C . ILE A 1 85 ? 5.084 11.268 -14.322 1.00 68.81 85 ILE A C 1
ATOM 737 O O . ILE A 1 85 ? 5.188 11.000 -13.123 1.00 68.81 85 ILE A O 1
ATOM 741 N N . PRO A 1 86 ? 4.167 12.143 -14.769 1.00 66.31 86 PRO A N 1
ATOM 742 C CA . PRO A 1 86 ? 3.096 12.596 -13.904 1.00 66.31 86 PRO A CA 1
ATOM 743 C C . PRO A 1 86 ? 2.154 11.407 -13.706 1.00 66.31 86 PRO A C 1
ATOM 745 O O . PRO A 1 86 ? 1.318 11.109 -14.553 1.00 66.31 86 PRO A O 1
ATOM 748 N N . ASP A 1 87 ? 2.345 10.683 -12.607 1.00 67.00 87 ASP A N 1
ATOM 749 C CA . ASP A 1 87 ? 1.491 9.550 -12.230 1.00 67.00 87 ASP A CA 1
ATOM 750 C C . ASP A 1 87 ? 0.089 10.013 -11.795 1.00 67.00 87 ASP A C 1
ATOM 752 O O . ASP A 1 87 ? -0.846 9.220 -11.713 1.00 67.00 87 ASP A O 1
ATOM 756 N N . LEU A 1 88 ? -0.050 11.311 -11.516 1.00 71.31 88 LEU A N 1
ATOM 757 C CA . LEU A 1 88 ? -1.245 11.959 -11.000 1.00 71.31 88 LEU A CA 1
ATOM 758 C C . LEU A 1 88 ? -1.597 13.176 -11.872 1.00 71.31 88 LEU A C 1
ATOM 760 O O . LEU A 1 88 ? -0.685 13.864 -12.348 1.00 71.31 88 LEU A O 1
ATOM 764 N N . PRO A 1 89 ? -2.897 13.475 -12.061 1.00 75.19 89 PRO A N 1
ATOM 765 C CA . PRO A 1 89 ? -3.327 14.723 -12.680 1.00 75.19 89 PRO A CA 1
ATOM 766 C C . PRO A 1 89 ? -2.737 15.924 -11.926 1.00 75.19 89 PRO A C 1
ATOM 768 O O . PRO A 1 89 ? -2.540 15.830 -10.713 1.00 75.19 89 PRO A O 1
ATOM 771 N N . PRO A 1 90 ? -2.502 17.071 -12.592 1.00 70.81 90 PRO A N 1
ATOM 772 C CA . PRO A 1 90 ? -1.942 18.267 -11.957 1.00 70.81 90 PRO A CA 1
ATOM 773 C C . PRO A 1 90 ? -2.754 18.761 -10.750 1.00 70.81 90 PRO A C 1
ATOM 775 O O . PRO A 1 90 ? -2.190 19.327 -9.818 1.00 70.81 90 PRO A O 1
ATOM 778 N N . GLU A 1 91 ? -4.054 18.473 -10.735 1.00 66.62 91 GLU A N 1
ATOM 779 C CA . GLU A 1 91 ? -4.984 18.736 -9.632 1.00 66.62 91 GLU A CA 1
ATOM 780 C C . GLU A 1 91 ? -4.651 17.935 -8.360 1.00 66.62 91 GLU A C 1
ATOM 782 O O . GLU A 1 91 ? -4.868 18.413 -7.252 1.00 66.62 91 GLU A O 1
ATOM 787 N N . CYS A 1 92 ? -4.074 16.739 -8.503 1.00 61.69 92 CYS A N 1
ATOM 788 C CA . CYS A 1 92 ? -3.741 15.826 -7.406 1.00 61.69 92 CYS A CA 1
ATOM 789 C C . CYS A 1 92 ? -2.266 15.904 -6.969 1.00 61.69 92 CYS A C 1
ATOM 791 O O . CYS A 1 92 ? -1.810 15.066 -6.191 1.00 61.69 92 CYS A O 1
ATOM 793 N N . ILE A 1 93 ? -1.497 16.870 -7.485 1.00 65.25 93 ILE A N 1
ATOM 794 C CA . ILE A 1 93 ? -0.095 17.100 -7.086 1.00 65.25 93 ILE A CA 1
ATOM 795 C C . ILE A 1 93 ? -0.022 17.902 -5.776 1.00 65.25 93 ILE A C 1
ATOM 797 O O . ILE A 1 93 ? 0.989 17.868 -5.072 1.00 65.25 93 ILE A O 1
ATOM 801 N N . ASP A 1 94 ? -1.095 18.617 -5.433 1.00 65.69 94 ASP A N 1
ATOM 802 C CA . ASP A 1 94 ? -1.178 19.399 -4.208 1.00 65.69 94 ASP A CA 1
ATOM 803 C C . ASP A 1 94 ? -1.524 18.475 -3.029 1.00 65.69 94 ASP A C 1
ATOM 805 O O . ASP A 1 94 ? -2.683 18.167 -2.758 1.00 65.69 94 ASP A O 1
ATOM 809 N N . PHE A 1 95 ? -0.493 17.978 -2.341 1.00 59.28 95 PHE A N 1
ATOM 810 C CA . PHE A 1 95 ? -0.642 17.127 -1.158 1.00 59.28 95 PHE A CA 1
ATOM 811 C C . PHE A 1 95 ? -1.067 17.966 0.052 1.00 59.28 95 PHE A C 1
ATOM 813 O O . PHE A 1 95 ? -0.294 18.202 0.983 1.00 59.28 95 PHE A O 1
ATOM 820 N N . ARG A 1 96 ? -2.309 18.445 0.034 1.00 58.97 96 ARG A N 1
ATOM 821 C CA . ARG A 1 96 ? -2.919 19.108 1.182 1.00 58.97 96 ARG A CA 1
ATOM 822 C C . ARG A 1 96 ? -3.440 18.055 2.139 1.00 58.97 96 ARG A C 1
ATOM 824 O O . ARG A 1 96 ? -4.069 17.076 1.747 1.00 58.97 96 ARG A O 1
ATOM 831 N N . THR A 1 97 ? -3.169 18.244 3.424 1.00 61.19 97 THR A N 1
ATOM 832 C CA . THR A 1 97 ? -3.830 17.425 4.437 1.00 61.19 97 THR A CA 1
ATOM 833 C C . THR A 1 97 ? -5.317 17.757 4.411 1.00 61.19 97 THR A C 1
ATOM 835 O O . THR A 1 97 ? -5.685 18.923 4.235 1.00 61.19 97 THR A O 1
ATOM 838 N N . THR A 1 98 ? -6.169 16.760 4.647 1.00 57.84 98 THR A N 1
ATOM 839 C CA . THR A 1 98 ? -7.625 16.948 4.775 1.00 57.84 98 THR A CA 1
ATOM 840 C C . THR A 1 98 ? -7.964 18.102 5.720 1.00 57.84 98 THR A C 1
ATOM 842 O O . THR A 1 98 ? -8.868 18.876 5.440 1.00 57.84 98 THR A O 1
ATOM 845 N N . TYR A 1 99 ? -7.172 18.295 6.782 1.00 54.19 99 TYR A N 1
ATOM 846 C CA . TYR A 1 99 ? -7.320 19.400 7.732 1.00 54.19 99 TYR A CA 1
ATOM 847 C C . TYR A 1 99 ? -7.071 20.795 7.129 1.00 54.19 99 TYR A C 1
ATOM 849 O O . TYR A 1 99 ? -7.749 21.755 7.481 1.00 54.19 99 TYR A O 1
ATOM 857 N N . SER A 1 100 ? -6.101 20.933 6.223 1.00 62.50 100 SER A N 1
ATOM 858 C CA . SER A 1 100 ? -5.826 22.205 5.537 1.00 62.50 100 SER A CA 1
ATOM 859 C C . SER A 1 100 ? -6.834 22.520 4.428 1.00 62.50 100 SER A C 1
ATOM 861 O O . SER A 1 100 ? -7.053 23.684 4.102 1.00 62.50 100 SER A O 1
ATOM 863 N N . GLU A 1 101 ? -7.465 21.492 3.861 1.00 61.69 101 GLU A N 1
ATOM 864 C CA . GLU A 1 101 ? -8.458 21.634 2.801 1.00 61.69 101 GLU A CA 1
ATOM 865 C C . GLU A 1 101 ? -9.837 22.029 3.345 1.00 61.69 101 GLU A C 1
ATOM 867 O O . GLU A 1 101 ? -10.430 22.974 2.835 1.00 61.69 101 GLU A O 1
ATOM 872 N N . ILE A 1 102 ? -10.281 21.439 4.462 1.00 57.03 102 ILE A N 1
ATOM 873 C CA . ILE A 1 102 ? -11.543 21.814 5.138 1.00 57.03 102 ILE A CA 1
ATOM 874 C C . ILE A 1 102 ? -11.555 23.247 5.705 1.00 57.03 102 ILE A C 1
ATOM 876 O O . ILE A 1 102 ? -12.609 23.738 6.094 1.00 57.03 102 ILE A O 1
ATOM 880 N N . MET A 1 103 ? -10.393 23.902 5.800 1.00 53.84 103 MET A N 1
ATOM 881 C CA . MET A 1 103 ? -10.233 25.250 6.368 1.00 53.84 103 MET A CA 1
ATOM 882 C C . MET A 1 103 ? -10.194 26.356 5.298 1.00 53.84 103 MET A C 1
ATOM 884 O O . MET A 1 103 ? -9.961 27.519 5.632 1.00 53.84 103 MET A O 1
ATOM 888 N N . LYS A 1 104 ? -10.387 26.033 4.011 1.00 63.31 104 LYS A N 1
ATOM 889 C CA . LYS A 1 104 ? -10.465 27.048 2.948 1.00 63.31 104 LYS A CA 1
ATOM 890 C C . LYS A 1 104 ? -11.756 27.861 3.097 1.00 63.31 104 LYS A C 1
ATOM 892 O O . LYS A 1 104 ? -12.845 27.303 3.145 1.00 63.31 104 LYS A O 1
ATOM 897 N N . THR A 1 105 ? -11.629 29.186 3.128 1.00 59.84 105 THR A N 1
ATOM 898 C CA . THR A 1 105 ? -12.741 30.128 3.352 1.00 59.84 105 THR A CA 1
ATOM 899 C C . THR A 1 105 ? -13.791 30.158 2.237 1.00 59.84 105 THR A C 1
ATOM 901 O O . THR A 1 105 ? -14.918 30.552 2.510 1.00 59.84 105 THR A O 1
ATOM 904 N N . ASP A 1 106 ? -13.455 29.690 1.029 1.00 68.69 106 ASP A N 1
ATOM 905 C CA . ASP A 1 106 ? -14.314 29.774 -0.166 1.00 68.69 106 ASP A CA 1
ATOM 906 C C . ASP A 1 106 ? -14.747 28.398 -0.711 1.00 68.69 106 ASP A C 1
ATOM 908 O O . ASP A 1 106 ? -15.145 28.278 -1.869 1.00 68.69 106 ASP A O 1
ATOM 912 N N . GLN A 1 107 ? -14.630 27.328 0.083 1.00 63.84 107 GLN A N 1
ATOM 913 C CA . GLN A 1 107 ? -15.007 25.987 -0.366 1.00 63.84 107 GLN A CA 1
ATOM 914 C C . GLN A 1 107 ? -16.500 25.743 -0.122 1.00 63.84 107 GLN A C 1
ATOM 916 O O . GLN A 1 107 ? -16.961 25.735 1.021 1.00 63.84 107 GLN A O 1
ATOM 921 N N . GLU A 1 108 ? -17.262 25.539 -1.200 1.00 66.38 108 GLU A N 1
ATOM 922 C CA . GLU A 1 108 ? -18.648 25.085 -1.094 1.00 66.38 108 GLU A CA 1
ATOM 923 C C . GLU A 1 108 ? -18.697 23.741 -0.359 1.00 66.38 108 GLU A C 1
ATOM 925 O O . GLU A 1 108 ? -17.834 22.875 -0.532 1.00 66.38 108 GLU A O 1
ATOM 930 N N . ARG A 1 109 ? -19.699 23.582 0.508 1.00 57.69 109 ARG A N 1
ATOM 931 C CA . ARG A 1 109 ? -19.885 22.359 1.284 1.00 57.69 109 ARG A CA 1
ATOM 932 C C . ARG A 1 109 ? -20.132 21.203 0.318 1.00 57.69 109 ARG A C 1
ATOM 934 O O . ARG A 1 109 ? -21.177 21.159 -0.320 1.00 57.69 109 ARG A O 1
ATOM 941 N N . ASP A 1 110 ? -19.192 20.266 0.250 1.00 56.81 110 ASP A N 1
ATOM 942 C CA . ASP A 1 110 ? -19.382 19.045 -0.524 1.00 56.81 110 ASP A CA 1
ATOM 943 C C . ASP A 1 110 ? -20.493 18.199 0.126 1.00 56.81 110 ASP A C 1
ATOM 945 O O . ASP A 1 110 ? -20.334 17.662 1.225 1.00 56.81 110 ASP A O 1
ATOM 949 N N . GLU A 1 111 ? -21.657 18.150 -0.525 1.00 61.44 111 GLU A N 1
ATOM 950 C CA . GLU A 1 111 ? -22.797 17.315 -0.128 1.00 61.44 111 GLU A CA 1
ATOM 951 C C . GLU A 1 111 ? -22.709 15.896 -0.703 1.00 61.44 111 GLU A C 1
ATOM 953 O O . GLU A 1 111 ? -23.603 15.069 -0.478 1.00 61.44 111 GLU A O 1
ATOM 958 N N . SER A 1 112 ? -21.641 15.585 -1.448 1.00 57.22 112 SER A N 1
ATOM 959 C CA . SER A 1 112 ? -21.392 14.226 -1.897 1.00 57.22 112 SER A CA 1
ATOM 960 C C . SER A 1 112 ? -21.279 13.299 -0.686 1.00 57.22 112 SER A C 1
ATOM 962 O O . SER A 1 112 ? -20.780 13.642 0.391 1.00 57.22 112 SER A O 1
ATOM 964 N N . ARG A 1 113 ? -21.815 12.085 -0.828 1.00 47.47 113 ARG A N 1
ATOM 965 C CA . ARG A 1 113 ? -21.678 11.075 0.219 1.00 47.47 113 ARG A CA 1
ATOM 966 C C . ARG A 1 113 ? -20.193 10.761 0.341 1.00 47.47 113 ARG A C 1
ATOM 968 O O . ARG A 1 113 ? -19.644 10.150 -0.569 1.00 47.47 113 ARG A O 1
ATOM 975 N N . MET A 1 114 ? -19.574 11.152 1.455 1.00 45.62 114 MET A N 1
ATOM 976 C CA . MET A 1 114 ? -18.198 10.782 1.780 1.00 45.62 114 MET A CA 1
ATOM 977 C C . MET A 1 114 ? -18.011 9.270 1.612 1.00 45.62 114 MET A C 1
ATOM 979 O O . MET A 1 114 ? -18.441 8.477 2.451 1.00 45.62 114 MET A O 1
ATOM 983 N N . ALA A 1 115 ? -17.353 8.871 0.529 1.00 43.91 115 ALA A N 1
ATOM 984 C CA . ALA A 1 115 ? -16.862 7.520 0.338 1.00 43.91 115 ALA A CA 1
ATOM 985 C C . ALA A 1 115 ? -15.443 7.467 0.905 1.00 43.91 115 ALA A C 1
ATOM 987 O O . ALA A 1 115 ? -14.456 7.522 0.178 1.00 43.91 115 ALA A O 1
ATOM 988 N N . GLY A 1 116 ? -15.322 7.396 2.231 1.00 46.59 116 GLY A N 1
ATOM 989 C CA . GLY A 1 116 ? -14.081 6.886 2.800 1.00 46.59 116 GLY A CA 1
ATOM 990 C C . GLY A 1 116 ? -13.938 5.438 2.345 1.00 46.59 116 GLY A C 1
ATOM 991 O O . GLY A 1 116 ? -14.843 4.650 2.608 1.00 46.59 116 GLY A O 1
ATOM 992 N N . ILE A 1 117 ? -12.848 5.084 1.654 1.00 46.22 117 ILE A N 1
ATOM 993 C CA . ILE A 1 117 ? -12.493 3.673 1.471 1.00 46.22 117 ILE A CA 1
ATOM 994 C C . ILE A 1 117 ? -12.139 3.169 2.869 1.00 46.22 117 ILE A C 1
ATOM 996 O O . ILE A 1 117 ? -11.140 3.612 3.442 1.00 46.22 117 ILE A O 1
ATOM 1000 N N . PRO A 1 118 ? -12.949 2.293 3.469 1.00 45.53 118 PRO A N 1
ATOM 1001 C CA . PRO A 1 118 ? -12.595 1.731 4.751 1.00 45.53 118 PRO A CA 1
ATOM 1002 C C . PRO A 1 118 ? -11.357 0.867 4.548 1.00 45.53 118 PRO A C 1
ATOM 1004 O O . PRO A 1 118 ? -11.268 0.074 3.615 1.00 45.53 118 PRO A O 1
ATOM 1007 N N . SER A 1 119 ? -10.392 1.016 5.447 1.00 52.03 119 SER A N 1
ATOM 1008 C CA . SER A 1 119 ? -9.131 0.268 5.432 1.00 52.03 119 SER A CA 1
ATOM 1009 C C . SER A 1 119 ? -9.314 -1.252 5.577 1.00 52.03 119 SER A C 1
ATOM 1011 O O . SER A 1 119 ? -8.369 -2.016 5.382 1.00 52.03 119 SER A O 1
ATOM 1013 N N . GLY A 1 120 ? -10.525 -1.710 5.906 1.00 55.94 120 GLY A N 1
ATOM 1014 C CA . GLY A 1 120 ? -10.884 -3.119 5.967 1.00 55.94 120 GLY A CA 1
ATOM 1015 C C . GLY A 1 120 ? -11.463 -3.632 4.650 1.00 55.94 120 GLY A C 1
ATOM 1016 O O . GLY A 1 120 ? -12.364 -3.023 4.079 1.00 55.94 120 GLY A O 1
ATOM 1017 N N . ARG A 1 121 ? -11.037 -4.824 4.214 1.00 59.09 121 ARG A N 1
ATOM 1018 C CA . ARG A 1 121 ? -11.540 -5.482 2.989 1.00 59.09 121 ARG A CA 1
ATOM 1019 C C . ARG A 1 121 ? -12.992 -5.985 3.065 1.00 59.09 121 ARG A C 1
ATOM 1021 O O . ARG A 1 121 ? -13.374 -6.851 2.290 1.00 59.09 121 ARG A O 1
ATOM 1028 N N . TYR A 1 122 ? -13.810 -5.474 3.981 1.00 55.03 122 TYR A N 1
ATOM 1029 C CA . TYR A 1 122 ? -15.208 -5.900 4.150 1.00 55.03 122 TYR A CA 1
ATOM 1030 C C . TYR A 1 122 ? -16.126 -5.426 3.019 1.00 55.03 122 TYR A C 1
ATOM 1032 O O . TYR A 1 122 ? -17.255 -5.889 2.932 1.00 55.03 122 TYR A O 1
ATOM 1040 N N . PHE A 1 123 ? -15.651 -4.509 2.171 1.00 54.44 123 PHE A N 1
ATOM 1041 C CA . PHE A 1 123 ? -16.357 -4.077 0.961 1.00 54.44 123 PHE A CA 1
ATOM 1042 C C . PHE A 1 123 ? -16.068 -4.990 -0.230 1.00 54.44 123 PHE A C 1
ATOM 1044 O O . PHE A 1 123 ? -16.941 -5.185 -1.068 1.00 54.44 123 PHE A O 1
ATOM 1051 N N . ASP A 1 124 ? -14.871 -5.579 -0.271 1.00 55.50 124 ASP A N 1
ATOM 1052 C CA . ASP A 1 124 ? -14.447 -6.468 -1.355 1.00 55.50 124 ASP A CA 1
ATOM 1053 C C . ASP A 1 124 ? -14.766 -7.941 -1.061 1.00 55.50 124 ASP A C 1
ATOM 1055 O O . ASP A 1 124 ? -14.796 -8.766 -1.973 1.00 55.50 124 ASP A O 1
ATOM 1059 N N . LEU A 1 125 ? -14.940 -8.301 0.216 1.00 62.03 125 LEU A N 1
ATOM 1060 C CA . LEU A 1 125 ? -15.101 -9.680 0.669 1.00 62.03 125 LEU A CA 1
ATOM 1061 C C . LEU A 1 125 ? -16.206 -9.791 1.723 1.00 62.03 125 LEU A C 1
ATOM 1063 O O . LEU A 1 125 ? -16.111 -9.197 2.798 1.00 62.03 125 LEU A O 1
ATOM 1067 N N . ASP A 1 126 ? -17.181 -10.665 1.460 1.00 61.28 126 ASP A N 1
ATOM 1068 C CA . ASP A 1 126 ? -18.297 -10.966 2.372 1.00 61.28 126 ASP A CA 1
ATOM 1069 C C . ASP A 1 126 ? -17.837 -11.530 3.732 1.00 61.28 126 ASP A C 1
ATOM 1071 O O . ASP A 1 126 ? -18.581 -11.514 4.715 1.00 61.28 126 ASP A O 1
ATOM 1075 N N . TYR A 1 127 ? -16.611 -12.060 3.812 1.00 61.47 127 TYR A N 1
ATOM 1076 C CA . TYR A 1 127 ? -16.076 -12.684 5.019 1.00 61.47 127 TYR A CA 1
ATOM 1077 C C . TYR A 1 127 ? -14.555 -12.510 5.174 1.00 61.47 127 TYR A C 1
ATOM 1079 O O . TYR A 1 127 ? -13.807 -12.505 4.194 1.00 61.47 127 TYR A O 1
ATOM 1087 N N . PRO A 1 128 ? -14.048 -12.440 6.423 1.00 64.06 128 PRO A N 1
ATOM 1088 C CA . PRO A 1 128 ? -12.617 -12.343 6.690 1.00 64.06 128 PRO A CA 1
ATOM 1089 C C . PRO A 1 128 ? -11.893 -13.653 6.335 1.00 64.06 128 PRO A C 1
ATOM 1091 O O . PRO A 1 128 ? -12.101 -14.700 6.962 1.00 64.06 128 PRO A O 1
ATOM 1094 N N . ILE A 1 129 ? -10.993 -13.582 5.354 1.00 69.25 129 ILE A N 1
ATOM 1095 C CA . ILE A 1 129 ? -10.121 -14.688 4.934 1.00 69.25 129 ILE A CA 1
ATOM 1096 C C . ILE A 1 129 ? -8.923 -14.788 5.894 1.00 69.25 129 ILE A C 1
ATOM 1098 O O . ILE A 1 129 ? -8.327 -13.780 6.263 1.00 69.25 129 ILE A O 1
ATOM 1102 N N . THR A 1 130 ? -8.547 -16.003 6.317 1.00 70.94 130 THR A N 1
ATOM 1103 C CA . THR A 1 130 ? -7.226 -16.240 6.938 1.00 70.94 130 THR A CA 1
ATOM 1104 C C . THR A 1 130 ? -6.235 -16.614 5.855 1.00 70.94 130 THR A C 1
ATOM 1106 O O . THR A 1 130 ? -6.485 -17.604 5.169 1.00 70.94 130 THR A O 1
ATOM 1109 N N . PRO A 1 131 ? -5.133 -15.867 5.694 1.00 71.56 131 PRO A N 1
ATOM 1110 C CA . PRO A 1 131 ? -4.078 -16.255 4.771 1.00 71.56 131 PRO A CA 1
ATOM 1111 C C . PRO A 1 131 ? -3.497 -17.629 5.131 1.00 71.56 131 PRO A C 1
ATOM 1113 O O . PRO A 1 131 ? -3.502 -18.038 6.296 1.00 71.56 131 PRO A O 1
ATOM 1116 N N . ASN A 1 132 ? -2.967 -18.339 4.133 1.00 74.19 132 ASN A N 1
ATOM 1117 C CA . ASN A 1 132 ? -2.293 -19.617 4.358 1.00 74.19 132 ASN A CA 1
ATOM 1118 C C . ASN A 1 132 ? -1.170 -19.448 5.396 1.00 74.19 132 ASN A C 1
ATOM 1120 O O . ASN A 1 132 ? -0.448 -18.455 5.361 1.00 74.19 132 ASN A O 1
ATOM 1124 N N . PHE A 1 133 ? -1.032 -20.424 6.301 1.00 76.75 133 PHE A N 1
ATOM 1125 C CA . PHE A 1 133 ? -0.077 -20.439 7.426 1.00 76.75 133 PHE A CA 1
ATOM 1126 C C . PHE A 1 133 ? -0.384 -19.501 8.610 1.00 76.75 133 PHE A C 1
ATOM 1128 O O . PHE A 1 133 ? 0.411 -19.437 9.545 1.00 76.75 133 PHE A O 1
ATOM 1135 N N . TYR A 1 134 ? -1.548 -18.843 8.640 1.00 72.62 134 TYR A N 1
ATOM 1136 C CA . TYR A 1 134 ? -2.014 -18.079 9.805 1.00 72.62 134 TYR A CA 1
ATOM 1137 C C . TYR A 1 134 ? -3.110 -18.824 10.578 1.00 72.62 134 TYR A C 1
ATOM 1139 O O . TYR A 1 134 ? -3.819 -19.676 10.041 1.00 72.62 134 TYR A O 1
ATOM 1147 N N . CYS A 1 135 ? -3.268 -18.500 11.864 1.00 75.12 135 CYS A N 1
ATOM 1148 C CA . CYS A 1 135 ? -4.281 -19.097 12.734 1.00 75.12 135 CYS A CA 1
ATOM 1149 C C . CYS A 1 135 ? -5.487 -18.166 12.943 1.00 75.12 135 CYS A C 1
ATOM 1151 O O . CYS A 1 135 ? -5.468 -16.985 12.594 1.00 75.12 135 CYS A O 1
ATOM 1153 N N . LYS A 1 136 ? -6.558 -18.686 13.559 1.00 70.12 136 LYS A N 1
ATOM 1154 C CA . LYS A 1 136 ? -7.789 -17.923 13.841 1.00 70.12 136 LYS A CA 1
ATOM 1155 C C . LYS A 1 136 ? -7.529 -16.648 14.659 1.00 70.12 136 LYS A C 1
ATOM 1157 O O . LYS A 1 136 ? -8.226 -15.662 14.447 1.00 70.12 136 LYS A O 1
ATOM 1162 N N . ALA A 1 137 ? -6.500 -16.641 15.513 1.00 64.62 137 ALA A N 1
ATOM 1163 C CA . ALA A 1 137 ? -6.118 -15.471 16.303 1.00 64.62 137 ALA A CA 1
ATOM 1164 C C . ALA A 1 137 ? -5.731 -14.262 15.436 1.00 64.62 137 ALA A C 1
ATOM 1166 O O . ALA A 1 137 ? -5.964 -13.133 15.848 1.00 64.62 137 ALA A O 1
ATOM 1167 N N . PHE A 1 138 ? -5.239 -14.478 14.210 1.00 68.69 138 PHE A N 1
ATOM 1168 C CA . PHE A 1 138 ? -4.975 -13.389 13.268 1.00 68.69 138 PHE A CA 1
ATOM 1169 C C . PHE A 1 138 ? -6.263 -12.631 12.906 1.00 68.69 138 PHE A C 1
ATOM 1171 O O . PHE A 1 138 ? -6.279 -11.411 12.899 1.00 68.69 138 PHE A O 1
ATOM 1178 N N . ARG A 1 139 ? -7.386 -13.336 12.706 1.00 67.00 139 ARG A N 1
ATOM 1179 C CA . ARG A 1 139 ? -8.695 -12.701 12.456 1.00 67.00 139 ARG A CA 1
ATOM 1180 C C . ARG A 1 139 ? -9.295 -12.066 13.708 1.00 67.00 139 ARG A C 1
ATOM 1182 O O . ARG A 1 139 ? -9.952 -11.036 13.611 1.00 67.00 139 ARG A O 1
ATOM 1189 N N . THR A 1 140 ? -9.126 -12.714 14.859 1.00 63.50 140 THR A N 1
ATOM 1190 C CA . THR A 1 140 ? -9.776 -12.289 16.106 1.00 63.50 140 THR A CA 1
ATOM 1191 C C . THR A 1 140 ? -9.058 -11.112 16.763 1.00 63.50 140 THR A C 1
ATOM 1193 O O . THR A 1 140 ? -9.724 -10.188 17.219 1.00 63.50 140 THR A O 1
ATOM 1196 N N . CYS A 1 141 ? -7.723 -11.140 16.799 1.00 58.66 141 CYS A N 1
ATOM 1197 C CA . CYS A 1 141 ? -6.894 -10.220 17.583 1.00 58.66 141 CYS A CA 1
ATOM 1198 C C . CYS A 1 141 ? -6.091 -9.230 16.726 1.00 58.66 141 CYS A C 1
ATOM 1200 O O . CYS A 1 141 ? -5.631 -8.226 17.257 1.00 58.66 141 CYS A O 1
ATOM 1202 N N . LEU A 1 142 ? -5.913 -9.505 15.428 1.00 61.59 142 LEU A N 1
ATOM 1203 C CA . LEU A 1 142 ? -5.186 -8.650 14.478 1.00 61.59 142 LEU A CA 1
ATOM 1204 C C . LEU A 1 142 ? -6.007 -8.396 13.194 1.00 61.59 142 LEU A C 1
ATOM 1206 O O . LEU A 1 142 ? -5.507 -8.622 12.088 1.00 61.59 142 LEU A O 1
ATOM 1210 N N . PRO A 1 143 ? -7.288 -7.983 13.291 1.00 63.19 143 PRO A N 1
ATOM 1211 C CA . PRO A 1 143 ? -8.040 -7.593 12.103 1.00 63.19 143 PRO A CA 1
ATOM 1212 C C . PRO A 1 143 ? -7.332 -6.434 11.384 1.00 63.19 143 PRO A C 1
ATOM 1214 O O . PRO A 1 143 ? -6.607 -5.660 12.000 1.00 63.19 143 PRO A O 1
ATOM 1217 N N . GLN A 1 144 ? -7.608 -6.258 10.090 1.00 62.03 144 GLN A N 1
ATOM 1218 C CA . GLN A 1 144 ? -7.080 -5.137 9.287 1.00 62.03 144 GLN A CA 1
ATOM 1219 C C . GLN A 1 144 ? -7.395 -3.745 9.864 1.00 62.03 144 GLN A C 1
ATOM 1221 O O . GLN A 1 144 ? -6.772 -2.766 9.476 1.00 62.03 144 GLN A O 1
ATOM 1226 N N . GLU A 1 145 ? -8.356 -3.665 10.783 1.00 63.97 145 GLU A N 1
ATOM 1227 C CA . GLU A 1 145 ? -8.779 -2.444 11.473 1.00 63.97 145 GLU A CA 1
ATOM 1228 C C . GLU A 1 145 ? -7.966 -2.157 12.753 1.00 63.97 145 GLU A C 1
ATOM 1230 O O . GLU A 1 145 ? -8.121 -1.094 13.348 1.00 63.97 145 GLU A O 1
ATOM 1235 N N . SER A 1 146 ? -7.129 -3.093 13.218 1.00 63.75 146 SER A N 1
ATOM 1236 C CA . SER A 1 146 ? -6.311 -2.908 14.419 1.00 63.75 146 SER A CA 1
ATOM 1237 C C . SER A 1 146 ? -5.014 -2.175 14.100 1.00 63.75 146 SER A C 1
ATOM 1239 O O . SER A 1 146 ? -4.250 -2.580 13.228 1.00 63.75 146 SER A O 1
ATOM 1241 N N . ASP A 1 147 ? -4.753 -1.115 14.860 1.00 67.38 147 ASP A N 1
ATOM 1242 C CA . ASP A 1 147 ? -3.543 -0.308 14.737 1.00 67.38 147 ASP A CA 1
ATOM 1243 C C . ASP A 1 147 ? -2.384 -0.868 15.585 1.00 67.38 147 ASP A C 1
ATOM 1245 O O . ASP A 1 147 ? -2.588 -1.602 16.562 1.00 67.38 147 ASP A O 1
ATOM 1249 N N . VAL A 1 148 ? -1.153 -0.469 15.254 1.00 74.62 148 VAL A N 1
ATOM 1250 C CA . VAL A 1 148 ? 0.071 -0.784 16.007 1.00 74.62 148 VAL A CA 1
ATOM 1251 C C . VAL A 1 148 ? -0.085 -0.391 17.479 1.00 74.62 148 VAL A C 1
ATOM 1253 O O . VAL A 1 148 ? 0.317 -1.151 18.363 1.00 74.62 148 VAL A O 1
ATOM 1256 N N . GLN A 1 149 ? -0.759 0.728 17.761 1.00 72.56 149 GLN A N 1
ATOM 1257 C CA . GLN A 1 149 ? -1.047 1.173 19.126 1.00 72.56 149 GLN A CA 1
ATOM 1258 C C . GLN A 1 149 ? -1.846 0.134 19.931 1.00 72.56 149 GLN A C 1
ATOM 1260 O O . GLN A 1 149 ? -1.561 -0.096 21.105 1.00 72.56 149 GLN A O 1
ATOM 1265 N N . SER A 1 150 ? -2.811 -0.546 19.305 1.00 68.31 150 SER A N 1
ATOM 1266 C CA . SER A 1 150 ? -3.613 -1.587 19.969 1.00 68.31 150 SER A CA 1
ATOM 1267 C C . SER A 1 150 ? -2.799 -2.846 20.283 1.00 68.31 150 SER A C 1
ATOM 1269 O O . SER A 1 150 ? -3.147 -3.589 21.199 1.00 68.31 150 SER A O 1
ATOM 1271 N N . CYS A 1 151 ? -1.708 -3.079 19.548 1.00 73.00 151 CYS A N 1
ATOM 1272 C CA . CYS A 1 151 ? -0.797 -4.202 19.768 1.00 73.00 151 CYS A CA 1
ATOM 1273 C C . CYS A 1 151 ? 0.232 -3.904 20.866 1.00 73.00 151 CYS A C 1
ATOM 1275 O O . CYS A 1 151 ? 0.546 -4.781 21.668 1.00 73.00 151 CYS A O 1
ATOM 1277 N N . ILE A 1 152 ? 0.760 -2.676 20.901 1.00 83.69 152 ILE A N 1
ATOM 1278 C CA . ILE A 1 152 ? 1.764 -2.253 21.891 1.00 83.69 152 ILE 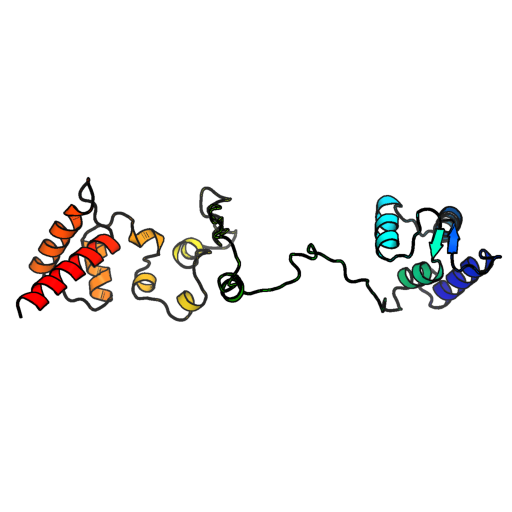A CA 1
ATOM 1279 C C . ILE A 1 152 ? 1.108 -2.002 23.253 1.00 83.69 152 ILE A C 1
ATOM 1281 O O . ILE A 1 152 ? 1.665 -2.365 24.287 1.00 83.69 152 ILE A O 1
ATOM 1285 N N . THR A 1 153 ? -0.085 -1.406 23.258 1.00 82.19 153 THR A N 1
ATOM 1286 C CA . THR A 1 153 ? -0.844 -1.085 24.472 1.00 82.19 153 THR A CA 1
ATOM 1287 C C . THR A 1 153 ? -2.236 -1.715 24.404 1.00 82.19 153 THR A C 1
ATOM 1289 O O . THR A 1 153 ? -3.203 -1.026 24.067 1.00 82.19 153 THR A O 1
ATOM 1292 N N . PRO A 1 154 ? -2.366 -3.029 24.672 1.00 79.31 154 PRO A N 1
ATOM 1293 C CA . PRO A 1 154 ? -3.656 -3.700 24.601 1.00 79.31 154 PRO A CA 1
ATOM 1294 C C . PRO A 1 154 ? -4.596 -3.179 25.691 1.00 79.31 154 PRO A C 1
ATOM 1296 O O . PRO A 1 154 ? -4.229 -3.065 26.860 1.00 79.31 154 PRO A O 1
ATOM 1299 N N . SER A 1 155 ? -5.839 -2.893 25.304 1.00 82.12 155 SER A N 1
ATOM 1300 C CA . SER A 1 155 ? -6.893 -2.531 26.252 1.00 82.12 155 SER A CA 1
ATOM 1301 C C . SER A 1 155 ? -7.355 -3.748 27.064 1.00 82.12 155 SER A C 1
ATOM 1303 O O . SER A 1 155 ? -7.145 -4.896 26.661 1.00 82.12 155 SER A O 1
ATOM 1305 N N . ILE A 1 156 ? -8.067 -3.517 28.172 1.00 84.69 156 ILE A N 1
ATOM 1306 C CA . ILE A 1 156 ? -8.679 -4.608 28.946 1.00 84.69 156 ILE A CA 1
ATOM 1307 C C . ILE A 1 156 ? -9.642 -5.450 28.096 1.00 84.69 156 ILE A C 1
ATOM 1309 O O . ILE A 1 156 ? -9.685 -6.672 28.225 1.00 84.69 156 ILE A O 1
ATOM 1313 N N . PHE A 1 157 ? -10.346 -4.816 27.155 1.00 82.69 157 PHE A N 1
ATOM 1314 C CA . PHE A 1 157 ? -11.205 -5.500 26.192 1.00 82.69 157 PHE A CA 1
ATOM 1315 C C . PHE A 1 157 ? -10.391 -6.440 25.300 1.00 82.69 157 PHE A C 1
ATOM 1317 O O . PHE A 1 157 ? -10.752 -7.605 25.150 1.00 82.69 157 PHE A O 1
ATOM 1324 N N . THR A 1 158 ? -9.243 -5.980 24.798 1.00 79.94 158 THR A N 1
ATOM 1325 C CA . THR A 1 158 ? -8.320 -6.787 23.989 1.00 79.94 158 THR A CA 1
ATOM 1326 C C . THR A 1 158 ? -7.802 -8.000 24.765 1.00 79.94 158 THR A C 1
ATOM 1328 O O . THR A 1 158 ? -7.805 -9.110 24.234 1.00 79.94 158 THR A O 1
ATOM 1331 N N . LEU A 1 159 ? -7.427 -7.828 26.038 1.00 82.94 159 LEU A N 1
ATOM 1332 C CA . LEU A 1 159 ? -7.002 -8.935 26.909 1.00 82.94 159 LEU A CA 1
ATOM 1333 C C . LEU A 1 159 ? -8.127 -9.960 27.125 1.00 82.94 159 LEU A C 1
ATOM 1335 O O . LEU A 1 159 ? -7.899 -11.171 27.128 1.00 82.94 159 LEU A O 1
ATOM 1339 N N . MET A 1 160 ? -9.365 -9.480 27.225 1.00 84.31 160 MET A N 1
ATOM 1340 C CA . MET A 1 160 ? -10.569 -10.305 27.333 1.00 84.31 160 MET A CA 1
ATOM 1341 C C . MET A 1 160 ? -11.058 -10.860 25.987 1.00 84.31 160 MET A C 1
ATOM 1343 O O . MET A 1 160 ? -12.130 -11.462 25.934 1.00 84.31 160 MET A O 1
ATOM 1347 N N . HIS A 1 161 ? -10.268 -10.706 24.918 1.00 79.62 161 HIS A N 1
ATOM 1348 C CA . HIS A 1 161 ? -10.587 -11.148 23.558 1.00 79.62 161 HIS A CA 1
ATOM 1349 C C . HIS A 1 161 ? -11.890 -10.537 23.011 1.00 79.62 161 HIS A C 1
ATOM 1351 O O . HIS A 1 161 ? -12.581 -11.155 22.203 1.00 79.62 161 HIS A O 1
ATOM 1357 N N . VAL A 1 162 ? -12.222 -9.324 23.458 1.00 82.00 162 VAL A N 1
ATOM 1358 C CA . VAL A 1 162 ? -13.347 -8.521 22.974 1.00 82.00 162 VAL A CA 1
ATOM 1359 C C . VAL A 1 162 ? -12.834 -7.553 21.916 1.00 82.00 162 VAL A C 1
ATOM 1361 O O . VAL A 1 162 ? -11.956 -6.731 22.182 1.00 82.00 162 VAL A O 1
ATOM 1364 N N . ASN A 1 163 ? -13.389 -7.649 20.712 1.00 76.62 163 ASN A N 1
ATOM 1365 C CA . ASN A 1 163 ? -13.033 -6.792 19.586 1.00 76.62 163 ASN A CA 1
ATOM 1366 C C . ASN A 1 163 ? -14.079 -5.677 19.360 1.00 76.62 163 ASN A C 1
ATOM 1368 O O . ASN A 1 163 ? -15.176 -5.721 19.910 1.00 76.62 163 ASN A O 1
ATOM 1372 N N . HIS A 1 164 ? -13.788 -4.689 18.510 1.00 75.88 164 HIS A N 1
ATOM 1373 C CA . HIS A 1 164 ? -14.713 -3.593 18.172 1.00 75.88 164 HIS A CA 1
ATOM 1374 C C . HIS A 1 164 ? -16.069 -4.104 17.648 1.00 75.88 164 HIS A C 1
ATOM 1376 O O . HIS A 1 164 ? -17.115 -3.549 17.969 1.00 75.88 164 HIS A O 1
ATOM 1382 N N . ARG A 1 165 ? -16.072 -5.222 16.912 1.00 74.38 165 ARG A N 1
ATOM 1383 C CA . ARG A 1 165 ? -17.292 -5.890 16.412 1.00 74.38 165 ARG A CA 1
ATOM 1384 C C . ARG A 1 165 ? -18.172 -6.427 17.525 1.00 74.38 165 ARG A C 1
ATOM 1386 O O . ARG A 1 165 ? -19.391 -6.485 17.402 1.00 74.38 165 ARG A O 1
ATOM 1393 N N . ASP A 1 166 ? -17.535 -6.832 18.613 1.00 82.25 166 ASP A N 1
ATOM 1394 C CA . ASP A 1 166 ? -18.202 -7.452 19.741 1.00 82.25 166 ASP A CA 1
ATOM 1395 C C . ASP A 1 166 ? -18.923 -6.429 20.615 1.00 82.25 166 ASP A C 1
ATOM 1397 O O . ASP A 1 166 ? -19.802 -6.825 21.377 1.00 82.25 166 ASP A O 1
ATOM 1401 N N . MET A 1 167 ? -18.601 -5.135 20.472 1.00 84.81 167 MET A N 1
ATOM 1402 C CA . MET A 1 167 ? -19.182 -4.046 21.265 1.00 84.81 167 MET A CA 1
ATOM 1403 C C . MET A 1 167 ? -20.693 -3.911 21.088 1.00 84.81 167 MET A C 1
ATOM 1405 O O . MET A 1 167 ? -21.391 -3.616 22.059 1.00 84.81 167 MET A O 1
ATOM 1409 N N . TYR A 1 168 ? -21.199 -4.187 19.882 1.00 85.75 168 TYR A N 1
ATOM 1410 C CA . TYR A 1 168 ? -22.625 -4.109 19.543 1.00 85.75 168 TYR A CA 1
ATOM 1411 C C . TYR A 1 168 ? -23.299 -5.479 19.406 1.00 85.75 168 TYR A C 1
ATOM 1413 O O . TYR A 1 168 ? -24.512 -5.557 19.224 1.00 85.75 168 TYR A O 1
ATOM 1421 N N . ALA A 1 169 ? -22.537 -6.569 19.513 1.00 87.06 169 ALA A N 1
ATOM 1422 C CA . ALA A 1 169 ? -23.087 -7.915 19.461 1.00 87.06 169 ALA A CA 1
ATOM 1423 C C . ALA A 1 169 ? -23.849 -8.254 20.753 1.00 87.06 169 ALA A C 1
ATOM 1425 O O . ALA A 1 169 ? -23.479 -7.817 21.844 1.00 87.06 169 ALA A O 1
ATOM 1426 N N . LYS A 1 170 ? -24.889 -9.090 20.642 1.00 91.31 170 LYS A N 1
ATOM 1427 C CA . LYS A 1 170 ? -25.598 -9.650 21.802 1.00 91.31 170 LYS A CA 1
ATOM 1428 C C . LYS A 1 170 ? -24.623 -10.443 22.675 1.00 91.31 170 LYS A C 1
ATOM 1430 O O . LYS A 1 170 ? -23.912 -11.315 22.171 1.00 91.31 170 LYS A O 1
ATOM 1435 N N . ARG A 1 171 ? -24.637 -10.191 23.986 1.00 90.88 171 ARG A N 1
ATOM 1436 C CA . ARG A 1 171 ? -23.794 -10.891 24.963 1.00 90.88 171 ARG A CA 1
ATOM 1437 C C . ARG A 1 171 ? -24.588 -11.461 26.126 1.00 90.88 171 ARG A C 1
ATOM 1439 O O . ARG A 1 171 ? -25.669 -10.989 26.466 1.00 90.88 171 ARG A O 1
ATOM 1446 N N . GLU A 1 172 ? -24.023 -12.508 26.713 1.00 91.50 172 GLU A N 1
ATOM 1447 C CA . GLU A 1 172 ? -24.518 -13.097 27.953 1.00 91.50 172 GLU A CA 1
ATOM 1448 C C . GLU A 1 172 ? -24.097 -12.239 29.156 1.00 91.50 172 GLU A C 1
ATOM 1450 O O . GLU A 1 172 ? -23.004 -11.659 29.139 1.00 91.50 172 GLU A O 1
ATOM 1455 N N . PRO A 1 173 ? -24.936 -12.163 30.204 1.00 91.69 173 PRO A N 1
ATOM 1456 C CA . PRO A 1 173 ? -24.689 -11.318 31.371 1.00 91.69 173 PRO A CA 1
ATOM 1457 C C . PRO A 1 173 ? -23.366 -11.640 32.071 1.00 91.69 173 PRO A C 1
ATOM 1459 O O . PRO A 1 173 ? -22.641 -10.723 32.454 1.00 91.69 173 PRO A O 1
ATOM 1462 N N . ASP A 1 174 ? -22.994 -12.918 32.153 1.00 90.94 174 ASP A N 1
ATOM 1463 C CA . ASP A 1 174 ? -21.756 -13.359 32.804 1.00 90.94 174 ASP A CA 1
ATOM 1464 C C . ASP A 1 174 ? -20.504 -12.826 32.097 1.00 90.94 174 ASP A C 1
ATOM 1466 O O . ASP A 1 174 ? -19.531 -12.416 32.736 1.00 90.94 174 ASP A O 1
ATOM 1470 N N . VAL A 1 175 ? -20.539 -12.777 30.761 1.00 90.62 175 VAL A N 1
ATOM 1471 C CA . VAL A 1 175 ? -19.436 -12.256 29.944 1.00 90.62 175 VAL A CA 1
ATOM 1472 C C . VAL A 1 175 ? -19.292 -10.754 30.154 1.00 90.62 175 VAL A C 1
ATOM 1474 O O . VAL A 1 175 ? -18.183 -10.268 30.375 1.00 90.62 175 VAL A O 1
ATOM 1477 N N . VAL A 1 176 ? -20.410 -10.024 30.129 1.00 91.19 176 VAL A N 1
ATOM 1478 C CA . VAL A 1 176 ? -20.426 -8.572 30.351 1.00 91.19 176 VAL A CA 1
ATOM 1479 C C . VAL A 1 176 ? -19.894 -8.245 31.741 1.00 91.19 176 VAL A C 1
ATOM 1481 O O . VAL A 1 176 ? -18.960 -7.454 31.872 1.00 91.19 176 VAL A O 1
ATOM 1484 N N . ARG A 1 177 ? -20.389 -8.940 32.767 1.00 90.81 177 ARG A N 1
ATOM 1485 C CA . ARG A 1 177 ? -19.928 -8.791 34.149 1.00 90.81 177 ARG A CA 1
ATOM 1486 C C . ARG A 1 177 ? -18.420 -8.985 34.278 1.00 90.81 177 ARG A C 1
ATOM 1488 O O . ARG A 1 177 ? -17.746 -8.167 34.895 1.00 90.81 177 ARG A O 1
ATOM 1495 N N . LYS A 1 178 ? -17.876 -10.048 33.679 1.00 90.94 178 LYS A N 1
ATOM 1496 C CA . LYS A 1 178 ? -16.442 -10.358 33.754 1.00 90.94 178 LYS A CA 1
ATOM 1497 C C . LYS A 1 178 ? -15.580 -9.262 33.126 1.00 90.94 178 LYS A C 1
ATOM 1499 O O . LYS A 1 178 ? -14.531 -8.933 33.670 1.00 90.94 178 LYS A O 1
ATOM 1504 N N . VAL A 1 179 ? -16.015 -8.708 31.996 1.00 90.81 179 VAL A N 1
ATOM 1505 C CA . VAL A 1 179 ? -15.274 -7.669 31.267 1.00 90.81 179 VAL A CA 1
ATOM 1506 C C . VAL A 1 179 ? -15.260 -6.352 32.037 1.00 90.81 179 VAL A C 1
ATOM 1508 O O . VAL A 1 179 ? -14.189 -5.779 32.217 1.00 90.81 179 VAL A O 1
ATOM 1511 N N . PHE A 1 180 ? -16.408 -5.893 32.541 1.00 90.31 180 PHE A N 1
ATOM 1512 C CA . PHE A 1 180 ? -16.454 -4.645 33.309 1.00 90.31 180 PHE A CA 1
ATOM 1513 C C . PHE A 1 180 ? -15.773 -4.780 34.678 1.00 90.31 180 PHE A C 1
ATOM 1515 O O . PHE A 1 180 ? -15.077 -3.858 35.095 1.00 90.31 180 PHE A O 1
ATOM 1522 N N . LYS A 1 181 ? -15.833 -5.960 35.310 1.00 90.25 181 LYS A N 1
ATOM 1523 C CA . LYS A 1 181 ? -15.039 -6.241 36.513 1.00 90.25 181 LYS A CA 1
ATOM 1524 C C . LYS A 1 181 ? -13.537 -6.178 36.252 1.00 90.25 181 LYS A C 1
ATOM 1526 O O . LYS A 1 181 ? -12.790 -5.604 37.035 1.00 90.25 181 LYS A O 1
ATOM 1531 N N . ALA A 1 182 ? -13.088 -6.722 35.122 1.00 87.81 182 ALA A N 1
ATOM 1532 C CA . ALA A 1 182 ? -11.694 -6.614 34.706 1.00 87.81 182 ALA A CA 1
ATOM 1533 C C . ALA A 1 182 ? -11.286 -5.158 34.401 1.00 87.81 182 ALA A C 1
ATOM 1535 O O . ALA A 1 182 ? -10.121 -4.808 34.570 1.00 87.81 182 ALA A O 1
ATOM 1536 N N . ALA A 1 183 ? -12.233 -4.314 33.976 1.00 85.75 183 ALA A N 1
ATOM 1537 C CA . ALA A 1 183 ? -12.016 -2.890 33.720 1.00 85.75 183 ALA A CA 1
ATOM 1538 C C . ALA A 1 183 ? -11.918 -2.031 34.997 1.00 85.75 183 ALA A C 1
ATOM 1540 O O . ALA A 1 183 ? -11.590 -0.852 34.891 1.00 85.75 183 ALA A O 1
ATOM 1541 N N . GLY A 1 184 ? -12.154 -2.613 36.180 1.00 85.12 184 GLY A N 1
ATOM 1542 C CA . GLY A 1 184 ? -12.051 -1.934 37.475 1.00 85.12 184 GLY A CA 1
ATOM 1543 C C . GLY A 1 184 ? -13.390 -1.571 38.121 1.00 85.12 184 GLY A C 1
ATOM 1544 O O . GLY A 1 184 ? -13.386 -0.926 39.164 1.00 85.12 184 GLY A O 1
ATOM 1545 N N . GLU A 1 185 ? -14.518 -1.984 37.538 1.00 84.25 185 GLU A N 1
ATOM 1546 C CA . GLU A 1 185 ? -15.848 -1.764 38.115 1.00 84.25 185 GLU A CA 1
ATOM 1547 C C . GLU A 1 185 ? -16.244 -2.940 39.021 1.00 84.25 185 GLU A C 1
ATOM 1549 O O . GLU A 1 185 ? -16.443 -4.062 38.548 1.00 84.25 185 GLU A O 1
ATOM 1554 N N . ASP A 1 186 ? -16.403 -2.704 40.323 1.00 82.19 186 ASP A N 1
ATOM 1555 C CA . ASP A 1 186 ? -16.927 -3.717 41.242 1.00 82.19 186 ASP A CA 1
ATOM 1556 C C . ASP A 1 186 ? -18.447 -3.577 41.397 1.00 82.19 186 ASP A C 1
ATOM 1558 O O . ASP A 1 186 ? -18.961 -2.590 41.924 1.00 82.19 186 ASP A O 1
ATOM 1562 N N . PHE A 1 187 ? -19.182 -4.601 40.955 1.00 82.69 187 PHE A N 1
ATOM 1563 C CA . PHE A 1 187 ? -20.638 -4.672 41.082 1.00 82.69 187 PHE A CA 1
ATOM 1564 C C . PHE A 1 187 ? -21.055 -5.660 42.170 1.00 82.69 187 PHE A C 1
ATOM 1566 O O . PHE A 1 187 ? -20.557 -6.789 42.212 1.00 82.69 187 PHE A O 1
ATOM 1573 N N . SER A 1 188 ? -22.039 -5.273 42.985 1.00 87.94 188 SER A N 1
ATOM 1574 C CA . SER A 1 188 ? -22.887 -6.240 43.684 1.00 87.94 188 SER A CA 1
ATOM 1575 C C . SER A 1 188 ? -23.861 -6.890 42.694 1.00 87.94 188 SER A C 1
ATOM 1577 O O . SER A 1 188 ? -24.183 -6.314 41.649 1.00 87.94 188 SER A O 1
ATOM 1579 N N . ASP A 1 189 ? -24.353 -8.089 43.014 1.00 88.06 189 ASP A N 1
ATOM 1580 C CA . ASP A 1 189 ? -25.314 -8.797 42.155 1.00 88.06 189 ASP A CA 1
ATOM 1581 C C . ASP A 1 189 ? -26.604 -7.991 41.939 1.00 88.06 189 ASP A C 1
ATOM 1583 O O . ASP A 1 189 ? -27.162 -7.988 40.842 1.00 88.06 189 ASP A O 1
ATOM 1587 N N . GLU A 1 190 ? -27.041 -7.260 42.965 1.00 89.31 190 GLU A N 1
ATOM 1588 C CA . GLU A 1 190 ? -28.232 -6.407 42.933 1.00 89.31 190 GLU A CA 1
ATOM 1589 C C . GLU A 1 190 ? -28.054 -5.225 41.973 1.00 89.31 190 GLU A C 1
ATOM 1591 O O . GLU A 1 190 ? -28.870 -5.045 41.066 1.00 89.31 190 GLU A O 1
ATOM 1596 N N . LYS A 1 191 ? -26.940 -4.485 42.095 1.00 89.12 191 LYS A N 1
ATOM 1597 C CA . LYS A 1 191 ? -26.638 -3.333 41.230 1.00 89.12 191 LYS A CA 1
ATOM 1598 C C . LYS A 1 191 ? -26.453 -3.762 39.776 1.00 89.12 191 LYS A C 1
ATOM 1600 O O . LYS A 1 191 ? -26.926 -3.093 38.860 1.00 89.12 191 LYS A O 1
ATOM 1605 N N . PHE A 1 192 ? -25.808 -4.907 39.547 1.00 92.38 192 PHE A N 1
ATOM 1606 C CA . PHE A 1 192 ? -25.654 -5.446 38.197 1.00 92.38 192 PHE A CA 1
ATOM 1607 C C . PHE A 1 192 ? -27.008 -5.753 37.545 1.00 92.38 192 PHE A C 1
ATOM 1609 O O . PHE A 1 192 ? -27.212 -5.416 36.380 1.00 92.38 192 PHE A O 1
ATOM 1616 N N . ASN A 1 193 ? -27.930 -6.380 38.282 1.00 92.44 193 ASN A N 1
ATOM 1617 C CA . ASN A 1 193 ? -29.251 -6.725 37.760 1.00 92.44 193 ASN A CA 1
ATOM 1618 C C . ASN A 1 193 ? -30.081 -5.478 37.430 1.00 92.44 193 ASN A C 1
ATOM 1620 O O . ASN A 1 193 ? -30.738 -5.452 36.393 1.00 92.44 193 ASN A O 1
ATOM 1624 N N . GLU A 1 194 ? -30.003 -4.429 38.250 1.00 91.94 194 GLU A N 1
ATOM 1625 C CA . GLU A 1 194 ? -30.663 -3.150 37.971 1.00 91.94 194 GLU A CA 1
ATOM 1626 C C . GLU A 1 194 ? -30.155 -2.517 36.665 1.00 91.94 194 GLU A C 1
ATOM 1628 O O . GLU A 1 194 ? -30.946 -2.194 35.773 1.00 91.94 194 GLU A O 1
ATOM 1633 N N . ILE A 1 195 ? -28.830 -2.421 36.504 1.00 92.38 195 ILE A N 1
ATOM 1634 C CA . ILE A 1 195 ? -28.207 -1.885 35.284 1.00 92.38 195 ILE A CA 1
ATOM 1635 C C . ILE A 1 195 ? -28.574 -2.746 34.068 1.00 92.38 195 ILE A C 1
ATOM 1637 O O . ILE A 1 195 ? -28.823 -2.225 32.980 1.00 92.38 195 ILE A O 1
ATOM 1641 N N . TRP A 1 196 ? -28.625 -4.067 34.238 1.00 92.69 196 TRP A N 1
ATOM 1642 C CA . TRP A 1 196 ? -28.969 -4.999 33.169 1.00 92.69 196 TRP A CA 1
ATOM 1643 C C . TRP A 1 196 ? -30.417 -4.835 32.689 1.00 92.69 196 TRP A C 1
ATOM 1645 O O . TRP A 1 196 ? -30.663 -4.820 31.481 1.00 92.69 196 TRP A O 1
ATOM 1655 N N . GLU A 1 197 ? -31.375 -4.668 33.603 1.00 91.94 197 GLU A N 1
ATOM 1656 C CA . GLU A 1 197 ? -32.774 -4.399 33.247 1.00 91.94 197 GLU A CA 1
ATOM 1657 C C . GLU A 1 197 ? -32.948 -3.029 32.580 1.00 91.94 197 GLU A C 1
ATOM 1659 O O . GLU A 1 197 ? -33.730 -2.895 31.637 1.00 91.94 197 GLU A O 1
ATOM 1664 N N . GLU A 1 198 ? -32.178 -2.019 32.992 1.00 91.31 198 GLU A N 1
ATOM 1665 C CA . GLU A 1 198 ? -32.152 -0.725 32.307 1.00 91.31 198 GLU A CA 1
ATOM 1666 C C . GLU A 1 198 ? -31.555 -0.849 30.895 1.00 91.31 198 GLU A C 1
ATOM 1668 O O . GLU A 1 198 ? -32.096 -0.290 29.939 1.00 91.31 198 GLU A O 1
ATOM 1673 N N . ALA A 1 199 ? -30.495 -1.646 30.726 1.00 91.88 199 ALA A N 1
ATOM 1674 C CA . ALA A 1 199 ? -29.865 -1.894 29.430 1.00 91.88 199 ALA A CA 1
ATOM 1675 C C . ALA A 1 199 ? -30.814 -2.593 28.439 1.00 91.88 199 ALA A C 1
ATOM 1677 O O . ALA A 1 199 ? -30.825 -2.257 27.252 1.00 91.88 199 ALA A O 1
ATOM 1678 N N . LYS A 1 200 ? -31.666 -3.515 28.910 1.00 93.00 200 LYS A N 1
ATOM 1679 C CA . LYS A 1 200 ? -32.661 -4.199 28.064 1.00 93.00 200 LYS A CA 1
ATOM 1680 C C . LYS A 1 200 ? -33.649 -3.242 27.399 1.00 93.00 200 LYS A C 1
ATOM 1682 O O . LYS A 1 200 ? -34.110 -3.536 26.300 1.00 93.00 200 LYS A O 1
ATOM 1687 N N . LYS A 1 201 ? -33.959 -2.099 28.021 1.00 91.31 201 LYS A N 1
ATOM 1688 C CA . LYS A 1 201 ? -34.926 -1.121 27.489 1.00 91.31 201 LYS A CA 1
ATOM 1689 C C . LYS A 1 201 ? -34.453 -0.450 26.196 1.00 91.31 201 LYS A C 1
ATOM 1691 O O . LYS A 1 201 ? -35.284 0.035 25.434 1.00 91.31 201 LYS A O 1
ATOM 1696 N N . TYR A 1 202 ? -33.145 -0.431 25.932 1.00 85.94 202 TYR A N 1
ATOM 1697 C CA . TYR A 1 202 ? -32.578 0.211 24.743 1.00 85.94 202 TYR A CA 1
ATOM 1698 C C . TYR A 1 202 ? -32.775 -0.599 23.454 1.00 85.94 202 TYR A C 1
ATOM 1700 O O . TYR A 1 202 ? -32.702 -0.031 22.367 1.00 85.94 202 TYR A O 1
ATOM 1708 N N . HIS A 1 203 ? -33.035 -1.907 23.548 1.00 87.31 203 HIS A N 1
ATOM 1709 C CA . HIS A 1 203 ? -33.233 -2.772 22.386 1.00 87.31 203 HIS A CA 1
ATOM 1710 C C . HIS A 1 203 ? -34.657 -3.332 22.361 1.00 87.31 203 HIS A C 1
ATOM 1712 O O . HIS A 1 203 ? -35.134 -3.878 23.352 1.00 87.31 203 HIS A O 1
ATOM 1718 N N . SER A 1 204 ? -35.318 -3.297 21.202 1.00 85.69 204 SER A N 1
ATOM 1719 C CA . SER A 1 204 ? -36.710 -3.759 21.039 1.00 85.69 204 SER A CA 1
ATOM 1720 C C . SER A 1 204 ? -36.940 -5.217 21.464 1.00 85.69 204 SER A C 1
ATOM 1722 O O . SER A 1 204 ? -38.016 -5.567 21.933 1.00 85.69 204 SER A O 1
ATOM 1724 N N . GLN A 1 205 ? -35.919 -6.067 21.325 1.00 85.62 205 GLN A N 1
ATOM 1725 C CA . GLN A 1 205 ? -35.942 -7.488 21.709 1.00 85.62 205 GLN A CA 1
ATOM 1726 C C . GLN A 1 205 ? -35.275 -7.783 23.069 1.00 85.62 205 GLN A C 1
ATOM 1728 O O . GLN A 1 205 ? -35.049 -8.947 23.398 1.00 85.62 205 GLN A O 1
ATOM 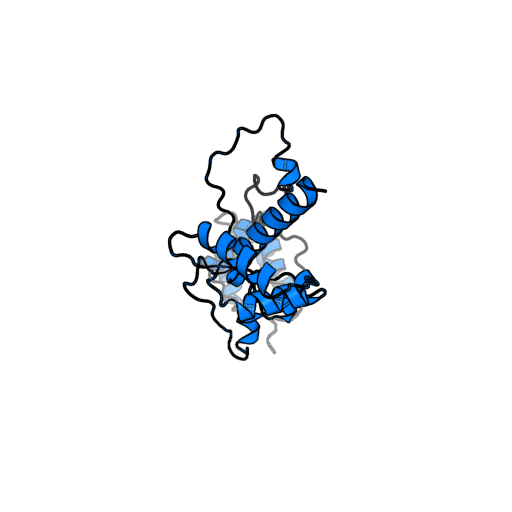1733 N N . GLY A 1 206 ? -34.898 -6.753 23.838 1.00 86.44 206 GLY A N 1
ATOM 1734 C CA . GLY A 1 206 ? -34.254 -6.917 25.147 1.00 86.44 206 GLY A CA 1
ATOM 1735 C C . GLY A 1 206 ? -32.846 -7.520 25.092 1.00 86.44 206 GLY A C 1
ATOM 1736 O O . GLY A 1 206 ? -32.427 -8.214 26.017 1.00 86.44 206 GLY A O 1
ATOM 1737 N N . TRP A 1 207 ? -32.123 -7.324 23.987 1.00 89.50 207 TRP A N 1
ATOM 1738 C CA . TRP A 1 207 ? -30.737 -7.770 23.864 1.00 89.50 207 TRP A CA 1
ATOM 1739 C C . TRP A 1 207 ? -29.793 -6.721 24.427 1.00 89.50 207 TRP A C 1
ATOM 1741 O O . TRP A 1 207 ? -29.988 -5.528 24.216 1.00 89.50 207 TRP A O 1
ATOM 1751 N N . VAL A 1 208 ? -28.750 -7.191 25.106 1.00 91.69 208 VAL A N 1
ATOM 1752 C CA . VAL A 1 208 ? -27.744 -6.332 25.724 1.00 91.69 208 VAL A CA 1
ATOM 1753 C C . VAL A 1 208 ? -26.397 -6.582 25.054 1.00 91.69 208 VAL A C 1
ATOM 1755 O O . VAL A 1 208 ? -25.966 -7.726 24.882 1.00 91.69 208 VAL A O 1
ATOM 1758 N N . CYS A 1 209 ? -25.750 -5.492 24.661 1.00 92.31 209 CYS A N 1
ATOM 1759 C CA . CYS A 1 209 ? -24.371 -5.431 24.192 1.00 92.31 209 CYS A CA 1
ATOM 1760 C C . CYS A 1 209 ? -23.517 -4.584 25.152 1.00 92.31 209 CYS A C 1
ATOM 1762 O O . CYS A 1 209 ? -24.051 -3.895 26.030 1.00 92.31 209 CYS A O 1
ATOM 1764 N N . PHE A 1 210 ? -22.190 -4.615 24.993 1.00 91.25 210 PHE A N 1
ATOM 1765 C CA . PHE A 1 210 ? -21.278 -3.894 25.889 1.00 91.25 210 PHE A CA 1
ATOM 1766 C C . PHE A 1 210 ? -21.560 -2.385 25.920 1.00 91.25 210 PHE A C 1
ATOM 1768 O O . PHE A 1 210 ? -21.544 -1.794 26.997 1.00 91.25 210 PHE A O 1
ATOM 1775 N N . GLU A 1 211 ? -21.896 -1.770 24.781 1.00 90.44 211 GLU A N 1
ATOM 1776 C CA . GLU A 1 211 ? -22.148 -0.323 24.721 1.00 90.44 211 GLU A CA 1
ATOM 1777 C C . GLU A 1 211 ? -23.504 0.072 25.329 1.00 90.44 211 GLU A C 1
ATOM 1779 O O . GLU A 1 211 ? -23.601 1.077 26.038 1.00 90.44 211 GLU A O 1
ATOM 1784 N N . THR A 1 212 ? -24.548 -0.750 25.150 1.00 92.38 212 THR A N 1
ATOM 1785 C CA . THR A 1 212 ? -25.836 -0.527 25.839 1.00 92.38 212 THR A CA 1
ATOM 1786 C C . THR A 1 212 ? -25.684 -0.647 27.352 1.00 92.38 212 THR A C 1
ATOM 1788 O O . THR A 1 212 ? -26.224 0.175 28.088 1.00 92.38 212 THR A O 1
ATOM 1791 N N . PHE A 1 213 ? -24.886 -1.615 27.818 1.00 92.56 213 PHE A N 1
ATOM 1792 C CA . PHE A 1 213 ? -24.598 -1.778 29.239 1.00 92.56 213 PHE A CA 1
ATOM 1793 C C . PHE A 1 213 ? -23.782 -0.602 29.785 1.00 92.56 213 PHE A C 1
ATOM 1795 O O . PHE A 1 213 ? -24.129 -0.050 30.822 1.00 92.56 213 PHE A O 1
ATOM 1802 N N . ARG A 1 214 ? -22.751 -0.150 29.059 1.00 91.25 214 ARG A N 1
ATOM 1803 C CA . ARG A 1 214 ? -21.971 1.047 29.411 1.00 91.25 214 ARG A CA 1
ATOM 1804 C C . ARG A 1 214 ? -22.849 2.294 29.520 1.00 91.25 214 ARG A C 1
ATOM 1806 O O . ARG A 1 214 ? -22.668 3.102 30.425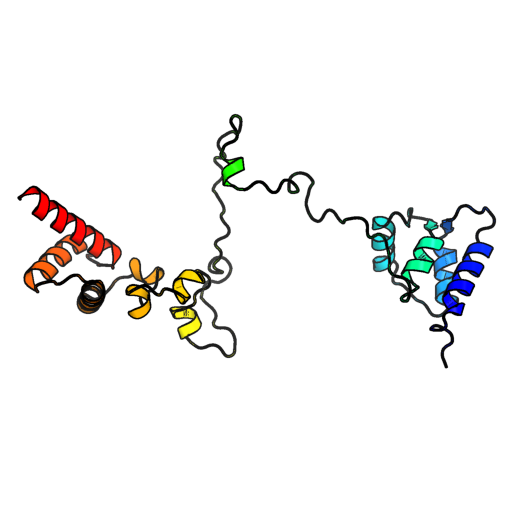 1.00 91.25 214 ARG A O 1
ATOM 1813 N N . THR A 1 215 ? -23.797 2.454 28.601 1.00 91.62 215 THR A N 1
ATOM 1814 C CA . THR A 1 215 ? -24.741 3.580 28.605 1.00 91.62 215 THR A CA 1
ATOM 1815 C C . THR A 1 215 ? -25.662 3.526 29.823 1.00 91.62 215 THR A C 1
ATOM 1817 O O . THR A 1 215 ? -25.832 4.532 30.510 1.00 91.62 215 THR A O 1
ATOM 1820 N N . ALA A 1 216 ? -26.209 2.347 30.133 1.00 91.75 216 ALA A N 1
ATOM 1821 C CA . ALA A 1 216 ? -27.022 2.134 31.327 1.00 91.75 216 ALA A CA 1
ATOM 1822 C C . ALA A 1 216 ? -26.224 2.392 32.615 1.00 91.75 216 ALA A C 1
ATOM 1824 O O . ALA A 1 216 ? -26.715 3.084 33.502 1.00 91.75 216 ALA A O 1
ATOM 1825 N N . LEU A 1 217 ? -24.974 1.924 32.679 1.00 90.88 217 LEU A N 1
ATOM 1826 C CA . LEU A 1 217 ? -24.066 2.166 33.799 1.00 90.88 217 LEU A CA 1
ATOM 1827 C C . LEU A 1 217 ? -23.855 3.665 34.044 1.00 90.88 217 LEU A C 1
ATOM 1829 O O . LEU A 1 217 ? -24.030 4.118 35.169 1.00 90.88 217 LEU A O 1
ATOM 1833 N N . ARG A 1 218 ? -23.553 4.438 32.989 1.00 90.25 218 ARG A N 1
ATOM 1834 C CA . ARG A 1 218 ? -23.388 5.900 33.088 1.00 90.25 218 ARG A CA 1
ATOM 1835 C C . ARG A 1 218 ? -24.649 6.584 33.604 1.00 90.25 218 ARG A C 1
ATOM 1837 O O . ARG A 1 218 ? -24.575 7.446 34.466 1.00 90.25 218 ARG A O 1
ATOM 1844 N N . LYS A 1 219 ? -25.816 6.172 33.110 1.00 89.88 219 LYS A N 1
ATOM 1845 C CA . LYS A 1 219 ? -27.095 6.734 33.552 1.00 89.88 219 LYS A CA 1
ATOM 1846 C C . LYS A 1 219 ? -27.359 6.462 35.037 1.00 89.88 219 LYS A C 1
ATOM 1848 O O . LYS A 1 219 ? -27.825 7.357 35.734 1.00 89.88 219 LYS A O 1
ATOM 1853 N N . VAL A 1 220 ? -27.060 5.252 35.514 1.00 87.25 220 VAL A N 1
ATOM 1854 C CA . VAL A 1 220 ? -27.207 4.890 36.934 1.00 87.25 220 VAL A CA 1
ATOM 1855 C C . VAL A 1 220 ? -26.204 5.661 37.795 1.00 87.25 220 VAL A C 1
ATOM 1857 O O . VAL A 1 220 ? -26.603 6.222 38.810 1.00 87.25 220 VAL A O 1
ATOM 1860 N N . SER A 1 221 ? -24.942 5.788 37.369 1.00 84.44 221 SER A N 1
ATOM 1861 C CA . SER A 1 221 ? -23.949 6.585 38.103 1.00 84.44 221 SER A CA 1
ATOM 1862 C C . SER A 1 221 ? -24.294 8.077 38.137 1.00 84.44 221 SER A C 1
ATOM 1864 O O . SER A 1 221 ? -24.108 8.731 39.158 1.00 84.44 221 SER A O 1
ATOM 1866 N N . ASP A 1 222 ? -24.825 8.625 37.041 1.00 86.44 222 ASP A N 1
ATOM 1867 C CA . ASP A 1 222 ? -25.257 10.025 36.977 1.00 86.44 222 ASP A CA 1
ATOM 1868 C C . ASP A 1 222 ? -26.474 10.266 37.886 1.00 86.44 222 ASP A C 1
ATOM 1870 O O . ASP A 1 222 ? -26.558 11.303 38.544 1.00 86.44 222 ASP A O 1
ATOM 1874 N N . ALA A 1 223 ? -27.390 9.294 37.981 1.00 82.06 223 ALA A N 1
ATOM 1875 C CA . ALA A 1 223 ? -28.513 9.346 38.912 1.00 82.06 223 ALA A CA 1
ATOM 1876 C C . ALA A 1 223 ? -28.041 9.315 40.376 1.00 82.06 223 ALA A C 1
ATOM 1878 O O . ALA A 1 223 ? -28.496 10.140 41.166 1.00 82.06 223 ALA A O 1
ATOM 1879 N N . GLU A 1 224 ? -27.092 8.442 40.727 1.00 79.50 224 GLU A N 1
ATOM 1880 C CA . GLU A 1 224 ? -26.488 8.386 42.069 1.00 79.50 224 GLU A CA 1
ATOM 1881 C C . GLU A 1 224 ? -25.806 9.715 42.442 1.00 79.50 224 GLU A C 1
ATOM 1883 O O . GLU A 1 224 ? -26.055 10.251 43.520 1.00 79.50 224 GLU A O 1
ATOM 1888 N N . ASN A 1 225 ? -25.031 10.299 41.520 1.00 75.94 225 ASN A N 1
ATOM 1889 C CA . ASN A 1 225 ? -24.335 11.576 41.728 1.00 75.94 225 ASN A CA 1
ATOM 1890 C C . ASN A 1 225 ? -25.273 12.795 41.783 1.00 75.94 225 ASN A C 1
ATOM 1892 O O . ASN A 1 225 ? -24.882 13.847 42.278 1.00 75.94 225 ASN A O 1
ATOM 1896 N N . SER A 1 226 ? -26.494 12.689 41.251 1.00 68.69 226 SER A N 1
ATOM 1897 C CA . SER A 1 226 ? -27.501 13.760 41.315 1.00 68.69 226 SER A CA 1
ATOM 1898 C C . SER A 1 226 ? -28.305 13.777 42.622 1.00 68.69 226 SER A C 1
ATOM 1900 O O . SER A 1 226 ? -29.032 14.734 42.884 1.00 68.69 226 SER A O 1
ATOM 1902 N N . ILE A 1 227 ? -28.197 12.710 43.422 1.00 58.06 227 ILE A N 1
ATOM 1903 C CA . ILE A 1 227 ? -28.909 12.529 44.695 1.00 58.06 227 ILE A CA 1
ATOM 1904 C C . ILE A 1 227 ? -27.995 12.849 45.897 1.00 58.06 227 ILE A C 1
ATOM 1906 O O . ILE A 1 227 ? -28.499 13.116 46.990 1.00 58.06 227 ILE A O 1
ATOM 1910 N N . SER A 1 228 ? -26.673 12.858 45.695 1.00 46.75 228 SER A N 1
ATOM 1911 C CA . SER A 1 228 ? -25.644 13.314 46.646 1.00 46.75 228 SER A CA 1
ATOM 1912 C C . SER A 1 228 ? -25.373 14.812 46.551 1.00 46.75 228 SER A C 1
ATOM 1914 O O . SER A 1 228 ? -25.260 15.454 47.618 1.00 46.75 228 SER A O 1
#

Secondary structure (DSSP, 8-state):
--GGGSHHHHHHHHHHHHHH-TT--SEEEHHHHHHHHHHTT----HHHHHHHHHHTT-B-SSEEEHHHHHHHH-TTS----------S-GGG-----HHHHTT-TT-----S------SSTTTT-SSPPPPTT--HHHHHHS-TT--HHHHHS--HHHHTT--GGGGSS---HHHHHHHHHHTT----HHHHHHHHHHHHTTSTT----HHHHHHHHHHHHHHHHHH-

pLDDT: mean 78.25, std 13.02, range [43.91, 93.0]